Protein AF-V5H993-F1 (afdb_monomer_lite)

Organism: Ixodes ricinus (NCBI:txid34613)

pLDDT: mean 85.64, std 21.34, range [30.86, 98.81]

InterPro domains:
  IPR006561 DZF domain [PS51703] (1-283)
  IPR006561 DZF domain [SM00572] (1-249)
  IPR043519 Nucleotidyltransferase superfamily [G3DSA:3.30.460.10] (1-129)
  IPR049401 DZF domain, N-terminal [PF07528] (1-128)
  IPR049402 DZF domain, C-terminal [PF20965] (132-247)

Foldseek 3Di:
DFFDCVLLVQDDPPQQEGEAEDEDADQDFPVNQVVCQVCVQVVCCVVPVPWDWDWDGDLQLQWIWIWTPDPPIHIYTYHYAYPCLPVPDPPDPPDPDPPPPPGGGDSVSNVVSVLRVLLSVCSVVQQNPAALLSVLLNLLVVLLVVPVLSVQQDSSNSSLLLRVQSVVVVDHDHNLVSNLSSLVCLLVQCLAPPHPARFDPSDPDGDHSSVSDDNVSSVSSNVVSVVCNVCSVVVNNCVSSVHDDDDDPPDPPPPVPPPPPPPDDDDDDDDDDDDDDDDDDDDDDDDDDDDD

Secondary structure (DSSP, 8-state):
-EEHHHHTT---TT--EEEEEEEPSS--BHHHHHHHHHHHHHHHHHH-TT--EEEEEEGGGTEEEEEESSSS--EEEEEEE-GGGSTT-TT-TTS---PPPTTB--HHHHHHHHHHHHHHHHHHHHTTTSTTHHHHHHHHHHHHHH-HHHHTS-HHHHHHHHHHHHHTTSS---HHHHHHHHHHHHHTTTTSTTS---B-TT-SS--BTTTT--HHHHHHHHHHHHHHHHHHHTT-HHHHTTSPPPPPPSS---GGG-----------------------------------

Structure (mmCIF, N/CA/C/O backbone):
data_AF-V5H993-F1
#
_entry.id   AF-V5H993-F1
#
loop_
_atom_site.group_PDB
_atom_site.id
_atom_site.type_symbol
_atom_site.label_atom_id
_atom_site.label_alt_id
_atom_site.label_comp_id
_atom_site.label_asym_id
_atom_site.label_entity_id
_atom_site.label_seq_id
_atom_site.pdbx_PDB_ins_code
_atom_site.Cartn_x
_atom_site.Cartn_y
_atom_site.Cartn_z
_atom_site.occupancy
_atom_site.B_iso_or_equiv
_atom_site.auth_seq_id
_atom_site.auth_comp_id
_atom_site.auth_asym_id
_atom_site.auth_atom_id
_atom_site.pdbx_PDB_model_num
ATOM 1 N N . MET A 1 1 ? -10.812 6.867 9.945 1.00 96.00 1 MET A N 1
ATOM 2 C CA . MET A 1 1 ? -10.135 7.337 8.712 1.00 96.00 1 MET A CA 1
ATOM 3 C C . MET A 1 1 ? -9.763 6.134 7.859 1.00 96.00 1 MET A C 1
ATOM 5 O O . MET A 1 1 ? -9.263 5.168 8.418 1.00 96.00 1 MET A O 1
ATOM 9 N N . ARG A 1 2 ? -10.004 6.158 6.542 1.00 97.75 2 ARG A N 1
ATOM 10 C CA . ARG A 1 2 ? -9.529 5.093 5.636 1.00 97.75 2 ARG A CA 1
ATOM 11 C C . ARG A 1 2 ? -8.011 5.211 5.468 1.00 97.75 2 ARG A C 1
ATOM 13 O O . ARG A 1 2 ? -7.515 6.332 5.367 1.00 97.75 2 ARG A O 1
ATOM 20 N N . VAL A 1 3 ? -7.294 4.087 5.403 1.00 97.81 3 VAL A N 1
ATOM 21 C CA . VAL A 1 3 ? -5.852 4.042 5.084 1.00 97.81 3 VAL A CA 1
ATOM 22 C C . VAL A 1 3 ? -5.532 2.923 4.087 1.00 97.81 3 VAL A C 1
ATOM 24 O O . VAL A 1 3 ? -6.422 2.194 3.644 1.00 97.81 3 VAL A O 1
ATOM 27 N N . GLY A 1 4 ? -4.256 2.803 3.711 1.00 96.31 4 GLY A N 1
ATOM 28 C CA . GLY A 1 4 ? -3.772 1.740 2.831 1.00 96.31 4 GLY A CA 1
ATOM 29 C C . GLY A 1 4 ? -4.440 1.755 1.457 1.00 96.31 4 GLY A C 1
ATOM 30 O O . GLY A 1 4 ? -4.832 2.806 0.947 1.00 96.31 4 GLY A O 1
ATOM 31 N N . VAL A 1 5 ? -4.587 0.574 0.862 1.00 96.56 5 VAL A N 1
ATOM 32 C CA . VAL A 1 5 ? -5.107 0.407 -0.504 1.00 96.56 5 VAL A CA 1
ATOM 33 C C . VAL A 1 5 ? -6.544 0.907 -0.668 1.00 96.56 5 VAL A C 1
ATOM 35 O O . VAL A 1 5 ? -6.895 1.403 -1.736 1.00 96.56 5 VAL A O 1
ATOM 38 N N . LEU A 1 6 ? -7.356 0.859 0.397 1.00 96.81 6 LEU A N 1
ATOM 39 C CA . LEU A 1 6 ? -8.730 1.364 0.389 1.00 96.81 6 LEU A CA 1
ATOM 40 C C . LEU A 1 6 ? -8.769 2.890 0.238 1.00 96.81 6 LEU A C 1
ATOM 42 O O . LEU A 1 6 ? -9.531 3.410 -0.571 1.00 96.81 6 LEU A O 1
ATOM 46 N N . ALA A 1 7 ? -7.954 3.618 1.005 1.00 97.44 7 ALA A N 1
ATOM 47 C CA . ALA A 1 7 ? -7.920 5.081 0.938 1.00 97.44 7 ALA A CA 1
ATOM 48 C C . ALA A 1 7 ? -7.338 5.603 -0.375 1.00 97.44 7 ALA A C 1
ATOM 50 O O . ALA A 1 7 ? -7.758 6.644 -0.866 1.00 97.44 7 ALA A O 1
ATOM 51 N N . LYS A 1 8 ? -6.371 4.868 -0.923 1.00 98.06 8 LYS A N 1
ATOM 52 C CA . LYS A 1 8 ? -5.608 5.245 -2.116 1.00 98.06 8 LYS A CA 1
ATOM 53 C C . LYS A 1 8 ? -6.285 4.808 -3.419 1.00 98.06 8 LYS A C 1
ATOM 55 O O . LYS A 1 8 ? -5.753 5.038 -4.498 1.00 98.06 8 LYS A O 1
ATOM 60 N N . GLY A 1 9 ? -7.436 4.131 -3.331 1.00 96.88 9 GLY A N 1
ATOM 61 C CA . GLY A 1 9 ? -8.117 3.568 -4.494 1.00 96.88 9 GLY A CA 1
ATOM 62 C C . GLY A 1 9 ? -7.251 2.546 -5.231 1.00 96.88 9 GLY A C 1
ATOM 63 O O . GLY A 1 9 ? -7.257 2.507 -6.455 1.00 96.88 9 GLY A O 1
ATOM 64 N N . LEU A 1 10 ? -6.472 1.739 -4.514 1.00 98.12 10 LEU A N 1
ATOM 65 C CA . LEU A 1 10 ? -5.540 0.780 -5.109 1.00 98.12 10 LEU A CA 1
ATOM 66 C C . LEU A 1 10 ? -6.058 -0.657 -5.116 1.00 98.12 10 LEU A C 1
ATOM 68 O O . LEU A 1 10 ? -5.358 -1.492 -5.672 1.00 98.12 10 LEU A O 1
ATOM 72 N N . LEU A 1 11 ? -7.232 -0.940 -4.540 1.00 97.06 11 LEU A N 1
ATOM 73 C CA . LEU A 1 11 ? -7.816 -2.287 -4.459 1.00 97.06 11 LEU A CA 1
ATOM 74 C C . LEU A 1 11 ? -7.763 -3.042 -5.797 1.00 97.06 11 LEU A C 1
ATOM 76 O O . LEU A 1 11 ? -8.153 -2.505 -6.837 1.00 97.06 11 LEU A O 1
ATOM 80 N N . LEU A 1 12 ? -7.296 -4.287 -5.735 1.00 97.19 12 LEU A N 1
ATOM 81 C CA . LEU A 1 12 ? -7.314 -5.251 -6.831 1.00 97.19 12 LEU A CA 1
ATOM 82 C C . LEU A 1 12 ? -8.393 -6.313 -6.593 1.00 97.19 12 LEU A C 1
ATOM 84 O O . LEU A 1 12 ? -8.893 -6.475 -5.479 1.00 97.19 12 LEU A O 1
ATOM 88 N N . ALA A 1 13 ? -8.765 -7.042 -7.646 1.00 95.12 13 ALA A N 1
ATOM 89 C CA . ALA A 1 13 ? -9.654 -8.189 -7.499 1.00 95.12 13 ALA A CA 1
ATOM 90 C C . ALA A 1 13 ? -9.021 -9.216 -6.543 1.00 95.12 13 ALA A C 1
ATOM 92 O O . ALA A 1 13 ? -7.846 -9.544 -6.677 1.00 95.12 13 ALA A O 1
ATOM 93 N N . GLY A 1 14 ? -9.795 -9.691 -5.566 1.00 93.38 14 GLY A N 1
ATOM 94 C CA . GLY A 1 14 ? -9.302 -10.582 -4.511 1.00 93.38 14 GLY A CA 1
ATOM 95 C C . GLY A 1 14 ? -8.732 -9.875 -3.274 1.00 93.38 14 GLY A C 1
ATOM 96 O O . GLY A 1 14 ? -8.504 -10.544 -2.268 1.00 93.38 14 GLY A O 1
ATOM 97 N N . ASP A 1 15 ? -8.563 -8.544 -3.279 1.00 95.81 15 ASP A N 1
ATOM 98 C CA . ASP A 1 15 ? -8.225 -7.799 -2.059 1.00 95.81 15 ASP A CA 1
ATOM 99 C C . ASP A 1 15 ? -9.430 -7.836 -1.093 1.00 95.81 15 ASP A C 1
ATOM 101 O O . ASP A 1 15 ? -10.387 -7.072 -1.222 1.00 95.81 15 ASP A O 1
ATOM 105 N N . LEU A 1 16 ? -9.378 -8.731 -0.104 1.00 96.44 16 LEU A N 1
ATOM 106 C CA . LEU A 1 16 ? -10.429 -8.910 0.910 1.00 96.44 16 LEU A CA 1
ATOM 107 C C . LEU A 1 16 ? -10.097 -8.255 2.253 1.00 96.44 16 LEU A C 1
ATOM 109 O O . LEU A 1 16 ? -10.881 -8.343 3.191 1.00 96.44 16 LEU A O 1
ATOM 113 N N . THR A 1 17 ? -8.935 -7.613 2.374 1.00 96.62 17 THR A N 1
ATOM 114 C CA . THR A 1 17 ? -8.490 -6.986 3.623 1.00 96.62 17 THR A CA 1
ATOM 115 C C . THR A 1 17 ? -8.279 -5.492 3.434 1.00 96.62 17 THR A C 1
ATOM 117 O O . THR A 1 17 ? -7.559 -5.064 2.533 1.00 96.62 17 THR A O 1
ATOM 120 N N . VAL A 1 18 ? -8.871 -4.685 4.314 1.00 97.25 18 VAL A N 1
ATOM 121 C CA . VAL A 1 18 ? -8.740 -3.223 4.295 1.00 97.25 18 VAL A CA 1
ATOM 122 C C . VAL A 1 18 ? -8.426 -2.660 5.677 1.00 97.25 18 VAL A C 1
ATOM 124 O O . VAL A 1 18 ? -8.689 -3.288 6.699 1.00 97.25 18 VAL A O 1
ATOM 127 N N . GLY A 1 19 ? -7.846 -1.458 5.704 1.00 96.81 19 GLY A N 1
ATOM 128 C CA . GLY A 1 19 ? -7.417 -0.791 6.930 1.00 96.81 19 GLY A CA 1
ATOM 129 C C . GLY A 1 19 ? -8.165 0.512 7.195 1.00 96.81 19 GLY A C 1
ATOM 130 O O . GLY A 1 19 ? -8.330 1.358 6.308 1.00 96.81 19 GLY A O 1
ATOM 131 N N . LEU A 1 20 ? -8.556 0.700 8.449 1.00 98.38 20 LEU A N 1
ATOM 132 C CA . LEU A 1 20 ? -9.056 1.934 9.030 1.00 98.38 20 LEU A CA 1
ATOM 133 C C . LEU A 1 20 ? -8.181 2.313 10.227 1.00 98.38 20 LEU A C 1
ATOM 135 O O . LEU A 1 20 ? -7.728 1.459 10.982 1.00 98.38 20 LEU A O 1
ATOM 139 N N . VAL A 1 21 ? -8.001 3.613 10.432 1.00 98.25 21 VAL A N 1
ATOM 140 C CA . VAL A 1 21 ? -7.358 4.156 11.632 1.00 98.25 21 VAL A CA 1
ATOM 141 C C . VAL A 1 21 ? -8.344 5.028 12.397 1.00 98.25 21 VAL A C 1
ATOM 143 O O . VAL A 1 21 ? -9.001 5.904 11.814 1.00 98.25 21 VAL A O 1
ATOM 146 N N . VAL A 1 22 ? -8.444 4.786 13.701 1.00 97.69 22 VAL A N 1
ATOM 147 C CA . VAL A 1 22 ? -9.200 5.584 14.669 1.00 97.69 22 VAL A CA 1
ATOM 148 C C . VAL A 1 22 ? -8.215 6.433 15.462 1.00 97.69 22 VAL A C 1
ATOM 150 O O . VAL A 1 22 ? -7.266 5.918 16.048 1.00 97.69 22 VAL A O 1
ATOM 153 N N . MET A 1 23 ? -8.446 7.744 15.447 1.00 96.69 23 MET A N 1
ATOM 154 C CA . MET A 1 23 ? -7.630 8.722 16.159 1.00 96.69 23 MET A CA 1
ATOM 155 C C . MET A 1 23 ? -8.227 8.970 17.542 1.00 96.69 23 MET A C 1
ATOM 157 O O . MET A 1 23 ? -9.351 9.456 17.648 1.00 96.69 23 MET A O 1
ATOM 161 N N . CYS A 1 24 ? -7.468 8.652 18.581 1.00 96.12 24 CYS A N 1
ATOM 162 C CA . CYS A 1 24 ? -7.793 8.907 19.977 1.00 96.12 24 CYS A CA 1
ATOM 163 C C . CYS A 1 24 ? -7.161 10.230 20.435 1.00 96.12 24 CYS A C 1
ATOM 165 O O . CYS A 1 24 ? -6.069 10.592 19.986 1.00 96.12 24 CYS A O 1
ATOM 167 N N . SER A 1 25 ? -7.828 10.942 21.345 1.00 93.81 25 SER A N 1
ATOM 168 C CA . SER A 1 25 ? -7.283 12.152 21.979 1.00 93.81 25 SER A CA 1
ATOM 169 C C . SER A 1 25 ? -6.054 11.845 22.838 1.00 93.81 25 SER A C 1
ATOM 171 O O . SER A 1 25 ? -5.085 12.593 22.812 1.00 93.81 25 SER A O 1
ATOM 173 N N . GLU A 1 26 ? -6.077 10.708 23.534 1.00 92.75 26 GLU A N 1
ATOM 174 C CA . GLU A 1 26 ? -5.003 10.214 24.398 1.00 92.75 26 GLU A CA 1
ATOM 175 C C . GLU A 1 26 ? -4.408 8.906 23.863 1.00 92.75 26 GLU A C 1
ATOM 177 O O . GLU A 1 26 ? -4.961 8.281 22.950 1.00 92.75 26 GLU A O 1
ATOM 182 N N . LYS A 1 27 ? -3.285 8.466 24.449 1.00 94.38 27 LYS A N 1
ATOM 183 C CA . LYS A 1 27 ? -2.655 7.183 24.112 1.00 94.38 27 LYS A CA 1
ATOM 184 C C . LYS A 1 27 ? -3.662 6.046 24.316 1.00 94.38 27 LYS A C 1
ATOM 186 O O . LYS A 1 27 ? -4.138 5.857 25.435 1.00 94.38 27 LYS A O 1
ATOM 191 N N . PRO A 1 28 ? -4.013 5.286 23.264 1.00 95.69 28 PRO A N 1
ATOM 192 C CA . PRO A 1 28 ? -5.020 4.247 23.397 1.00 95.69 28 PRO A CA 1
ATOM 193 C C . PRO A 1 28 ? -4.502 3.115 24.287 1.00 95.69 28 PRO A C 1
ATOM 195 O O . PRO A 1 28 ? -3.357 2.681 24.141 1.00 95.69 28 PRO A O 1
ATOM 198 N N . GLY A 1 29 ? -5.360 2.635 25.189 1.00 96.00 29 GLY A N 1
ATOM 199 C CA . GLY A 1 29 ? -5.078 1.502 26.069 1.00 96.00 29 GLY A CA 1
ATOM 200 C C . GLY A 1 29 ? -5.824 0.218 25.690 1.00 96.00 29 GLY A C 1
ATOM 201 O O . GLY A 1 29 ? -6.757 0.245 24.877 1.00 96.00 29 GLY A O 1
ATOM 202 N N . ARG A 1 30 ? -5.455 -0.920 26.290 1.00 95.69 30 ARG A N 1
ATOM 203 C CA . ARG A 1 30 ? -6.150 -2.208 26.102 1.00 95.69 30 ARG A CA 1
ATOM 204 C C . ARG A 1 30 ? -7.576 -2.138 26.637 1.00 95.69 30 ARG A C 1
ATOM 206 O O . ARG A 1 30 ? -8.464 -2.732 26.029 1.00 95.69 30 ARG A O 1
ATOM 213 N N . THR A 1 31 ? -7.824 -1.359 27.691 1.00 95.62 31 THR A N 1
ATOM 214 C CA . THR A 1 31 ? -9.179 -1.116 28.218 1.00 95.62 31 THR A CA 1
ATOM 215 C C . THR A 1 31 ? -10.071 -0.450 27.172 1.00 95.62 31 THR A C 1
ATOM 217 O O . THR A 1 31 ? -11.196 -0.893 26.932 1.00 95.62 31 THR A O 1
ATOM 220 N N . LEU A 1 32 ? -9.558 0.583 26.492 1.00 96.38 32 LEU A N 1
ATOM 221 C CA . LEU A 1 32 ? -10.277 1.251 25.406 1.00 96.38 32 LEU A CA 1
ATOM 222 C C . LEU A 1 32 ? -10.532 0.283 24.247 1.00 96.38 32 LEU A C 1
ATOM 224 O O . LEU A 1 32 ? -11.650 0.223 23.739 1.00 96.38 32 LEU A O 1
ATOM 228 N N . LEU A 1 33 ? -9.524 -0.503 23.862 1.00 96.88 33 LEU A N 1
ATOM 229 C CA . LEU A 1 33 ? -9.643 -1.485 22.787 1.00 96.88 33 LEU A CA 1
ATOM 230 C C . LEU A 1 33 ? -10.726 -2.535 23.083 1.00 96.88 33 LEU A C 1
ATOM 232 O O . LEU A 1 33 ? -11.569 -2.809 22.229 1.00 96.88 33 LEU A O 1
ATOM 236 N N . ALA A 1 34 ? -10.739 -3.082 24.302 1.00 96.38 34 ALA A N 1
ATOM 237 C CA . ALA A 1 34 ? -11.742 -4.044 24.748 1.00 96.38 34 ALA A CA 1
ATOM 238 C C . ALA A 1 34 ? -13.148 -3.427 24.765 1.00 96.38 34 ALA A C 1
ATOM 240 O O . ALA A 1 34 ? -14.103 -4.042 24.290 1.00 96.38 34 ALA A O 1
ATOM 241 N N . ARG A 1 35 ? -13.274 -2.179 25.237 1.00 96.56 35 ARG A N 1
ATOM 242 C CA . ARG A 1 35 ? -14.545 -1.445 25.227 1.00 96.56 35 ARG A CA 1
ATOM 243 C C . ARG A 1 35 ? -15.062 -1.219 23.806 1.00 96.56 35 ARG A C 1
ATOM 245 O O . ARG A 1 35 ? -16.246 -1.431 23.560 1.00 96.56 35 ARG A O 1
ATOM 252 N N . VAL A 1 36 ? -14.196 -0.824 22.871 1.00 96.50 36 VAL A N 1
ATOM 253 C CA . VAL A 1 36 ? -14.566 -0.670 21.455 1.00 96.50 36 VAL A CA 1
ATOM 254 C C . VAL A 1 36 ? -15.028 -2.009 20.884 1.00 96.50 36 VAL A C 1
ATOM 256 O O . VAL A 1 36 ? -16.110 -2.067 20.311 1.00 96.50 36 VAL A O 1
ATOM 259 N N . ALA A 1 37 ? -14.280 -3.093 21.099 1.00 96.31 37 ALA A N 1
ATOM 260 C CA . ALA A 1 37 ? -14.654 -4.418 20.605 1.00 96.31 37 ALA A CA 1
ATOM 261 C C . ALA A 1 37 ? -15.987 -4.932 21.184 1.00 96.31 37 ALA A C 1
ATOM 263 O O . ALA A 1 37 ? -16.731 -5.606 20.480 1.00 96.31 37 ALA A O 1
ATOM 264 N N . ALA A 1 38 ? -16.323 -4.580 22.430 1.00 96.12 38 ALA A N 1
ATOM 265 C CA . ALA A 1 38 ? -17.590 -4.954 23.060 1.00 96.12 38 ALA A CA 1
ATOM 266 C C . ALA A 1 38 ? -18.796 -4.126 22.572 1.00 96.12 38 ALA A C 1
ATOM 268 O O . ALA A 1 38 ? -19.920 -4.630 22.523 1.00 96.12 38 ALA A O 1
ATOM 269 N N . LEU A 1 39 ? -18.592 -2.847 22.239 1.00 96.19 39 LEU A N 1
ATOM 270 C CA . LEU A 1 39 ? -19.667 -1.941 21.812 1.00 96.19 39 LEU A CA 1
ATOM 271 C C . LEU A 1 39 ? -19.913 -1.970 20.302 1.00 96.19 39 LEU A C 1
ATOM 273 O O . LEU A 1 39 ? -21.048 -1.794 19.862 1.00 96.19 39 LEU A O 1
ATOM 277 N N . LEU A 1 40 ? -18.873 -2.204 19.506 1.00 95.62 40 LEU A N 1
ATOM 278 C CA . LEU A 1 40 ? -18.936 -2.142 18.050 1.00 95.62 40 LEU A CA 1
ATOM 279 C C . LEU A 1 40 ? -19.979 -3.092 17.427 1.00 95.62 40 LEU A C 1
ATOM 281 O O . LEU A 1 40 ? -20.735 -2.611 16.587 1.00 95.62 40 LEU A O 1
ATOM 285 N N . PRO A 1 41 ? -20.139 -4.362 17.862 1.00 94.75 41 PRO A N 1
ATOM 286 C CA . PRO A 1 41 ? -21.204 -5.232 17.352 1.00 94.75 41 PRO A CA 1
ATOM 287 C C . PRO A 1 41 ? -22.609 -4.648 17.545 1.00 94.75 41 PRO A C 1
ATOM 289 O O . PRO A 1 41 ? -23.446 -4.741 16.652 1.00 94.75 41 PRO A O 1
ATOM 292 N N . LYS A 1 42 ? -22.863 -3.997 18.692 1.00 94.62 42 LYS A N 1
ATOM 293 C CA . LYS A 1 42 ? -24.166 -3.384 19.002 1.00 94.62 42 LYS A CA 1
ATOM 294 C C . LYS A 1 42 ? -24.470 -2.225 18.056 1.00 94.62 42 LYS A C 1
ATOM 296 O O . LYS A 1 42 ? -25.593 -2.093 17.584 1.00 94.62 42 LYS A O 1
ATOM 301 N N . HIS A 1 43 ? -23.464 -1.401 17.768 1.00 94.88 43 HIS A N 1
ATOM 302 C CA . HIS A 1 43 ? -23.603 -0.301 16.818 1.00 94.88 43 HIS A CA 1
ATOM 303 C C . HIS A 1 43 ? -23.735 -0.792 15.374 1.00 94.88 43 HIS A C 1
ATOM 305 O O . HIS A 1 43 ? -24.508 -0.208 14.622 1.00 94.88 43 HIS A O 1
ATOM 311 N N . LEU A 1 44 ? -23.038 -1.871 14.997 1.00 94.62 44 LEU A N 1
ATOM 312 C CA . LEU A 1 44 ? -23.163 -2.482 13.671 1.00 94.62 44 LEU A CA 1
ATOM 313 C C . LEU A 1 44 ? -24.573 -3.035 13.432 1.00 94.62 44 LEU A C 1
ATOM 315 O O . LEU A 1 44 ? -25.167 -2.720 12.408 1.00 94.62 44 LEU A O 1
ATOM 319 N N . ALA A 1 45 ? -25.150 -3.746 14.405 1.00 93.38 45 ALA A N 1
ATOM 320 C CA . ALA A 1 45 ? -26.518 -4.264 14.305 1.00 93.38 45 ALA A CA 1
ATOM 321 C C . ALA A 1 45 ? -27.581 -3.158 14.146 1.00 93.38 45 ALA A C 1
ATOM 323 O O . ALA A 1 45 ? -28.636 -3.396 13.568 1.00 93.38 45 ALA A O 1
ATOM 324 N N . ALA A 1 46 ? -27.310 -1.944 14.638 1.00 95.00 46 ALA A N 1
ATOM 325 C CA . ALA A 1 46 ? -28.218 -0.809 14.485 1.00 95.00 46 ALA A CA 1
ATOM 326 C C . ALA A 1 46 ? -28.180 -0.182 13.079 1.00 95.00 46 ALA A C 1
ATOM 328 O O . ALA A 1 46 ? -29.182 0.373 12.638 1.00 95.00 46 ALA A O 1
ATOM 329 N N . VAL A 1 47 ? -27.036 -0.238 12.387 1.00 94.62 47 VAL A N 1
ATOM 330 C CA . VAL A 1 47 ? -26.857 0.380 11.056 1.00 94.62 47 VAL A CA 1
ATOM 331 C C . VAL A 1 47 ? -26.992 -0.614 9.905 1.00 94.62 47 VAL A C 1
ATOM 333 O O . VAL A 1 47 ? -27.309 -0.209 8.791 1.00 94.62 47 VAL A O 1
ATOM 336 N N . ALA A 1 48 ? -26.746 -1.895 10.170 1.00 92.00 48 ALA A N 1
ATOM 337 C CA . ALA A 1 48 ? -26.814 -2.986 9.209 1.00 92.00 48 ALA A CA 1
ATOM 338 C C . ALA A 1 48 ? -27.400 -4.229 9.908 1.00 92.00 48 ALA A C 1
ATOM 340 O O . ALA A 1 48 ? -26.651 -5.128 10.292 1.00 92.00 48 ALA A O 1
ATOM 341 N N . PRO A 1 49 ? -28.727 -4.264 10.141 1.00 89.94 49 PRO A N 1
ATOM 342 C CA . PRO A 1 49 ? -29.373 -5.328 10.916 1.00 89.94 49 PRO A CA 1
ATOM 343 C C . PRO A 1 49 ? -29.321 -6.700 10.229 1.00 89.94 49 PRO A C 1
ATOM 345 O O . PRO A 1 49 ? -29.314 -7.724 10.912 1.00 89.94 49 PRO A O 1
ATOM 348 N N . ASP A 1 50 ? -29.254 -6.717 8.896 1.00 91.50 50 ASP A N 1
ATOM 349 C CA . ASP A 1 50 ? -29.227 -7.943 8.092 1.00 91.50 50 ASP A CA 1
ATOM 350 C C . ASP A 1 50 ? -27.811 -8.525 7.932 1.00 91.50 50 ASP A C 1
ATOM 352 O O . ASP A 1 50 ? -27.650 -9.695 7.576 1.00 91.50 50 ASP A O 1
ATOM 356 N N . ASP A 1 51 ? -26.776 -7.741 8.250 1.00 90.69 51 ASP A N 1
ATOM 357 C CA . ASP A 1 51 ? -25.383 -8.152 8.124 1.00 90.69 51 ASP A CA 1
ATOM 358 C C . ASP A 1 51 ? -24.821 -8.653 9.457 1.00 90.69 51 ASP A C 1
ATOM 360 O O . ASP A 1 51 ? -24.956 -8.029 10.512 1.00 90.69 51 ASP A O 1
ATOM 364 N N . LYS A 1 52 ? -24.088 -9.768 9.406 1.00 90.88 52 LYS A N 1
ATOM 365 C CA . LYS A 1 52 ? -23.405 -10.328 10.576 1.00 90.88 52 LYS A CA 1
ATOM 366 C C . LYS A 1 52 ? -21.897 -10.158 10.457 1.00 90.88 52 LYS A C 1
ATOM 368 O O . LYS A 1 52 ? -21.288 -10.577 9.466 1.00 90.88 52 LYS A O 1
ATOM 373 N N . TYR A 1 53 ? -21.305 -9.615 11.517 1.00 94.00 53 TYR A N 1
ATOM 374 C CA . TYR A 1 53 ? -19.874 -9.354 11.627 1.00 94.00 53 TYR A CA 1
ATOM 375 C C . TYR A 1 53 ? -19.291 -10.037 12.863 1.00 94.00 53 TYR A C 1
ATOM 377 O O . TYR A 1 53 ? -19.831 -9.926 13.964 1.00 94.00 53 TYR A O 1
ATOM 385 N N . GLU A 1 54 ? -18.151 -10.694 12.689 1.00 95.25 54 GLU A N 1
ATOM 386 C CA . GLU A 1 54 ? -17.318 -11.176 13.785 1.00 95.25 54 GLU A CA 1
ATOM 387 C C . GLU A 1 54 ? -16.341 -10.073 14.195 1.00 95.25 54 GLU A C 1
ATOM 389 O O . GLU A 1 54 ? -15.636 -9.511 13.354 1.00 95.25 54 GLU A O 1
ATOM 394 N N . VAL A 1 55 ? -16.296 -9.756 15.491 1.00 96.81 55 VAL A N 1
ATOM 395 C CA . VAL A 1 55 ? -15.468 -8.670 16.034 1.00 96.81 55 VAL A CA 1
ATOM 396 C C . VAL A 1 55 ? -14.480 -9.234 17.047 1.00 96.81 55 VAL A C 1
ATOM 398 O O . VAL A 1 55 ? -14.881 -9.838 18.041 1.00 96.81 55 VAL A O 1
ATOM 401 N N . ARG A 1 56 ? -13.181 -9.014 16.824 1.00 96.62 56 ARG A N 1
ATOM 402 C CA . ARG A 1 56 ? -12.103 -9.500 17.697 1.00 96.62 56 ARG A CA 1
ATOM 403 C C . ARG A 1 56 ? -11.111 -8.390 18.028 1.00 96.62 56 ARG A C 1
ATOM 405 O O . ARG A 1 56 ? -10.541 -7.773 17.137 1.00 96.62 56 ARG A O 1
ATOM 412 N N . ALA A 1 57 ? -10.845 -8.168 19.313 1.00 96.69 57 ALA A N 1
ATOM 413 C CA . ALA A 1 57 ? -9.758 -7.288 19.739 1.00 96.69 57 ALA A CA 1
ATOM 414 C C . ALA A 1 57 ? -8.388 -7.972 19.560 1.00 96.69 57 ALA A C 1
ATOM 416 O O . ALA A 1 57 ? -8.220 -9.133 19.938 1.00 96.69 57 ALA A O 1
ATOM 417 N N . SER A 1 58 ? -7.404 -7.235 19.044 1.00 96.44 58 SER A N 1
ATOM 418 C CA . SER A 1 58 ? -5.996 -7.636 18.943 1.00 96.44 58 SER A CA 1
ATOM 419 C C . SER A 1 58 ? -5.099 -6.586 19.619 1.00 96.44 58 SER A C 1
ATOM 421 O O . SER A 1 58 ? -4.667 -5.624 18.975 1.00 96.44 58 SER A O 1
ATOM 423 N N . PRO A 1 59 ? -4.803 -6.729 20.927 1.00 94.81 59 PRO A N 1
ATOM 424 C CA . PRO A 1 59 ? -3.934 -5.793 21.647 1.00 94.81 59 PRO A CA 1
ATOM 425 C C . PRO A 1 59 ? -2.520 -5.690 21.059 1.00 94.81 59 PRO A C 1
ATOM 427 O O . PRO A 1 59 ? -1.938 -4.609 21.048 1.00 94.81 59 PRO A O 1
ATOM 430 N N . GLN A 1 60 ? -1.990 -6.799 20.536 1.00 94.25 60 GLN A N 1
ATOM 431 C CA . GLN A 1 60 ? -0.660 -6.881 19.915 1.00 94.25 60 GLN A CA 1
ATOM 432 C C . GLN A 1 60 ? -0.543 -6.079 18.607 1.00 94.25 60 GLN A C 1
ATOM 434 O O . GLN A 1 60 ? 0.547 -5.631 18.262 1.00 94.25 60 GLN A O 1
ATOM 439 N N . ASP A 1 61 ? -1.661 -5.853 17.913 1.00 95.25 61 ASP A N 1
ATOM 440 C CA . ASP A 1 61 ? -1.728 -5.052 16.684 1.00 95.25 61 ASP A CA 1
ATOM 441 C C . ASP A 1 61 ? -2.332 -3.663 16.911 1.00 95.25 61 ASP A C 1
ATOM 443 O O . ASP A 1 61 ? -2.546 -2.919 15.955 1.00 95.25 61 ASP A O 1
ATOM 447 N N . ALA A 1 62 ? -2.628 -3.317 18.169 1.00 96.94 62 ALA A N 1
ATOM 448 C CA . ALA A 1 62 ? -3.361 -2.112 18.545 1.00 96.94 62 ALA A CA 1
ATOM 449 C C . ALA A 1 62 ? -4.688 -1.941 17.772 1.00 96.94 62 ALA A C 1
ATOM 451 O O . ALA A 1 62 ? -5.088 -0.822 17.451 1.00 96.94 62 ALA A O 1
ATOM 452 N N . ALA A 1 63 ? -5.367 -3.044 17.437 1.00 97.50 63 ALA A N 1
ATOM 453 C CA . ALA A 1 63 ? -6.462 -3.031 16.471 1.00 97.50 63 ALA A CA 1
ATOM 454 C C . ALA A 1 63 ? -7.664 -3.887 16.875 1.00 97.50 63 ALA A C 1
ATOM 456 O O . ALA A 1 63 ? -7.552 -4.842 17.643 1.00 97.50 63 ALA A O 1
ATOM 457 N N . VAL A 1 64 ? -8.828 -3.542 16.328 1.00 97.81 64 VAL A N 1
ATOM 458 C CA . VAL A 1 64 ? -10.027 -4.384 16.317 1.00 97.81 64 VAL A CA 1
ATOM 459 C C . VAL A 1 64 ? -10.194 -4.947 14.912 1.00 97.81 64 VAL A C 1
ATOM 461 O O . VAL A 1 64 ? -10.204 -4.201 13.935 1.00 97.81 64 VAL A O 1
ATOM 464 N N . LEU A 1 65 ? -10.309 -6.265 14.819 1.00 97.25 65 LEU A N 1
ATOM 465 C CA . LEU A 1 65 ? -10.557 -6.989 13.586 1.00 97.25 65 LEU A CA 1
ATOM 466 C C . LEU A 1 65 ? -12.059 -7.192 13.409 1.00 97.25 65 LEU A C 1
ATOM 468 O O . LEU A 1 65 ? -12.713 -7.754 14.288 1.00 97.25 65 LEU A O 1
ATOM 472 N N . LEU A 1 66 ? -12.585 -6.750 12.275 1.00 96.56 66 LEU A N 1
ATOM 473 C CA . LEU A 1 66 ? -13.955 -7.002 11.843 1.00 96.56 66 LEU A CA 1
ATOM 474 C C . LEU A 1 66 ? -13.920 -7.953 10.654 1.00 96.56 66 LEU A C 1
ATOM 476 O O . LEU A 1 66 ? -13.239 -7.655 9.678 1.00 96.56 66 LEU A O 1
ATOM 480 N N . THR A 1 67 ? -14.663 -9.052 10.704 1.00 96.69 67 THR A N 1
ATOM 481 C CA . THR A 1 67 ? -14.763 -9.998 9.584 1.00 96.69 67 THR A CA 1
ATOM 482 C C . THR A 1 67 ? -16.225 -10.184 9.207 1.00 96.69 67 THR A C 1
ATOM 484 O O . THR A 1 67 ? -17.055 -10.447 10.077 1.00 96.69 67 THR A O 1
ATOM 487 N N . SER A 1 68 ? -16.561 -10.032 7.926 1.00 94.38 68 SER A N 1
ATOM 488 C CA . SER A 1 68 ? -17.897 -10.373 7.438 1.00 94.38 68 SER A CA 1
ATOM 489 C C . SER A 1 68 ? -18.105 -11.884 7.485 1.00 94.38 68 SER A C 1
ATOM 491 O O . SER A 1 68 ? -17.182 -12.670 7.270 1.00 94.38 68 SER A O 1
ATOM 493 N N . THR A 1 69 ? -19.336 -12.298 7.754 1.00 91.81 69 THR A N 1
ATOM 494 C CA . THR A 1 69 ? -19.703 -13.723 7.770 1.00 91.81 69 THR A CA 1
ATOM 495 C C . THR A 1 69 ? -20.076 -14.259 6.387 1.00 91.81 69 THR A C 1
ATOM 497 O O . THR A 1 69 ? -19.923 -15.454 6.149 1.00 91.81 69 THR A O 1
ATOM 500 N N . GLY A 1 70 ? -20.527 -13.387 5.477 1.00 87.50 70 GLY A N 1
ATOM 501 C CA . GLY A 1 70 ? -20.833 -13.737 4.088 1.00 87.50 70 GLY A CA 1
ATOM 502 C C . GLY A 1 70 ? -19.586 -14.027 3.252 1.00 87.50 70 GLY A C 1
ATOM 503 O O . GLY A 1 70 ? -18.501 -13.522 3.551 1.00 87.50 70 GLY A O 1
ATOM 504 N N . GLU A 1 71 ? -19.753 -14.830 2.199 1.00 89.38 71 GLU A N 1
ATOM 505 C CA . GLU A 1 71 ? -18.690 -15.141 1.243 1.00 89.38 71 GLU A CA 1
ATOM 506 C C . GLU A 1 71 ? -18.711 -14.179 0.038 1.00 89.38 71 GLU A C 1
ATOM 508 O O . GLU A 1 71 ? -19.779 -13.939 -0.528 1.00 89.38 71 GLU A O 1
ATOM 513 N N . PRO A 1 72 ? -17.549 -13.642 -0.386 1.00 91.94 72 PRO A N 1
ATOM 514 C CA . PRO A 1 72 ? -16.228 -13.810 0.223 1.00 91.94 72 PRO A CA 1
ATOM 515 C C . PRO A 1 72 ? -16.081 -13.023 1.539 1.00 91.94 72 PRO A C 1
ATOM 517 O O . PRO A 1 72 ? -16.590 -11.910 1.671 1.00 91.94 72 PRO A O 1
ATOM 520 N N . LYS A 1 73 ? -15.337 -13.583 2.503 1.00 94.19 73 LYS A N 1
ATOM 521 C CA . LYS A 1 73 ? -15.110 -12.942 3.807 1.00 94.19 73 LYS A CA 1
ATOM 522 C C . LYS A 1 73 ? -14.217 -11.713 3.666 1.00 94.19 73 LYS A C 1
ATOM 524 O O . LYS A 1 73 ? -13.032 -11.832 3.361 1.00 94.19 73 LYS A O 1
ATOM 529 N N . VAL A 1 74 ? -14.770 -10.539 3.941 1.00 95.38 74 VAL A N 1
ATOM 530 C CA . VAL A 1 74 ? -14.053 -9.264 3.976 1.00 95.38 74 VAL A CA 1
ATOM 531 C C . VAL A 1 74 ? -13.604 -8.976 5.401 1.00 95.38 74 VAL A C 1
ATOM 533 O O . VAL A 1 74 ? -14.372 -9.096 6.352 1.00 95.38 74 VAL A O 1
ATOM 536 N N . THR A 1 75 ? -12.352 -8.562 5.539 1.00 97.25 75 THR A N 1
ATOM 537 C CA . THR A 1 75 ? -11.705 -8.260 6.811 1.00 97.25 75 THR A CA 1
ATOM 538 C C . THR A 1 75 ? -11.339 -6.778 6.880 1.00 97.25 75 THR A C 1
ATOM 540 O O . THR A 1 75 ? -10.664 -6.244 5.999 1.00 97.25 75 THR A O 1
ATOM 543 N N . VAL A 1 76 ? -11.745 -6.094 7.948 1.00 97.75 76 VAL A N 1
ATOM 544 C CA . VAL A 1 76 ? -11.402 -4.694 8.219 1.00 97.75 76 VAL A CA 1
ATOM 545 C C . VAL A 1 76 ? -10.568 -4.619 9.491 1.00 97.75 76 VAL A C 1
ATOM 547 O O . VAL A 1 76 ? -11.037 -4.945 10.581 1.00 97.75 76 VAL A O 1
ATOM 550 N N . TRP A 1 77 ? -9.336 -4.143 9.354 1.00 97.75 77 TRP A N 1
ATOM 551 C CA . TRP A 1 77 ? -8.471 -3.806 10.479 1.00 97.75 77 TRP A CA 1
ATOM 552 C C . TRP A 1 77 ? -8.761 -2.385 10.936 1.00 97.75 77 TRP A C 1
ATOM 554 O O . TRP A 1 77 ? -8.585 -1.442 10.168 1.00 97.75 77 TRP A O 1
ATOM 564 N N . VAL A 1 78 ? -9.192 -2.218 12.182 1.00 98.00 78 VAL A N 1
ATOM 565 C CA . VAL A 1 78 ? -9.444 -0.912 12.794 1.00 98.00 78 VAL A CA 1
ATOM 566 C C . VAL A 1 78 ? -8.369 -0.646 13.840 1.00 98.00 78 VAL A C 1
ATOM 568 O O . VAL A 1 78 ? -8.511 -1.045 14.993 1.00 98.00 78 VAL A O 1
ATOM 571 N N . THR A 1 79 ? -7.279 0.009 13.446 1.00 98.06 79 THR A N 1
ATOM 572 C CA . THR A 1 79 ? -6.155 0.318 14.344 1.00 98.06 79 THR A CA 1
ATOM 573 C C . THR A 1 79 ? -6.418 1.605 15.119 1.00 98.06 79 THR A C 1
ATOM 575 O O . THR A 1 79 ? -6.802 2.624 14.541 1.00 98.06 79 THR A O 1
ATOM 578 N N . LEU A 1 80 ? -6.206 1.576 16.431 1.00 97.88 80 LEU A N 1
ATOM 579 C CA . LEU A 1 80 ? -6.319 2.734 17.309 1.00 97.88 80 LEU A CA 1
ATOM 580 C C . LEU A 1 80 ? -4.939 3.376 17.457 1.00 97.88 80 LEU A C 1
ATOM 582 O O . LEU A 1 80 ? -3.950 2.698 17.718 1.00 97.88 80 LEU A O 1
ATOM 586 N N . THR A 1 81 ? -4.867 4.694 17.318 1.00 97.44 81 THR A N 1
ATOM 587 C CA . THR A 1 81 ? -3.636 5.459 17.548 1.00 97.44 81 THR A CA 1
ATOM 588 C C . THR A 1 81 ? -3.961 6.859 18.060 1.00 97.44 81 THR A C 1
ATOM 590 O O . THR A 1 81 ? -5.124 7.244 18.120 1.00 97.44 81 THR A O 1
ATOM 593 N N . SER A 1 82 ? -2.952 7.639 18.431 1.00 96.12 82 SER A N 1
ATOM 594 C CA . SER A 1 82 ? -3.109 9.027 18.866 1.00 96.12 82 SER A CA 1
ATOM 595 C C . SER A 1 82 ? -1.914 9.873 18.424 1.00 96.12 82 SER A C 1
ATOM 597 O O . SER A 1 82 ? -0.797 9.353 18.427 1.00 96.12 82 SER A O 1
ATOM 599 N N . PRO A 1 83 ? -2.086 11.167 18.075 1.00 93.38 83 PRO A N 1
ATOM 600 C CA . PRO A 1 83 ? -0.967 12.050 17.743 1.00 93.38 83 PRO A CA 1
ATOM 601 C C . PRO A 1 83 ? 0.133 12.068 18.812 1.00 93.38 83 PRO A C 1
ATOM 603 O O . PRO A 1 83 ? 1.309 12.095 18.450 1.00 93.38 83 PRO A O 1
ATOM 606 N N . VAL A 1 84 ? -0.253 11.963 20.091 1.00 92.56 84 VAL A N 1
ATOM 607 C CA . VAL A 1 84 ? 0.651 12.023 21.255 1.00 92.56 84 VAL A CA 1
ATOM 608 C C . VAL A 1 84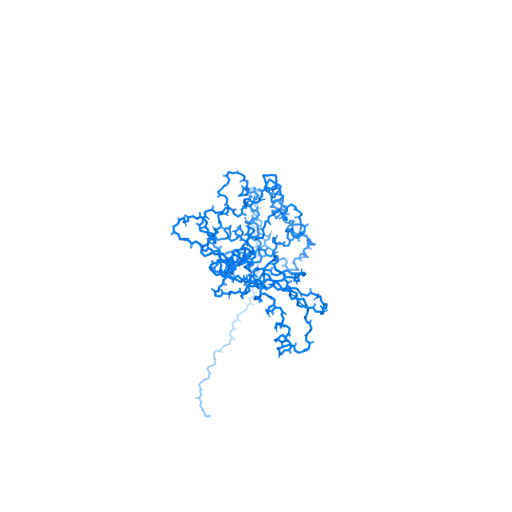 ? 1.558 10.791 21.388 1.00 92.56 84 VAL A C 1
ATOM 610 O O . VAL A 1 84 ? 2.460 10.751 22.221 1.00 92.56 84 VAL A O 1
ATOM 613 N N . MET A 1 85 ? 1.361 9.760 20.555 1.00 90.19 85 MET A N 1
ATOM 614 C CA . MET A 1 85 ? 2.266 8.604 20.480 1.00 90.19 85 MET A CA 1
ATOM 615 C C . MET A 1 85 ? 3.657 8.978 19.935 1.00 90.19 85 MET A C 1
ATOM 617 O O . MET A 1 85 ? 4.614 8.222 20.132 1.00 90.19 85 MET A O 1
ATOM 621 N N . ARG A 1 86 ? 3.780 10.128 19.252 1.00 83.75 86 ARG A N 1
ATOM 622 C CA . ARG A 1 86 ? 5.050 10.639 18.709 1.00 83.75 86 ARG A CA 1
ATOM 623 C C . ARG A 1 86 ? 5.900 11.386 19.734 1.00 83.75 86 ARG A C 1
ATOM 625 O O . ARG A 1 86 ? 7.120 11.350 19.614 1.00 83.75 86 ARG A O 1
ATOM 632 N N . ASP A 1 87 ? 5.285 11.960 20.763 1.00 74.50 87 ASP A N 1
ATOM 633 C CA . ASP A 1 87 ? 5.949 12.879 21.700 1.00 74.50 87 ASP A CA 1
ATOM 634 C C . ASP A 1 87 ? 6.909 12.180 22.685 1.00 74.50 87 ASP A C 1
ATOM 636 O O . ASP A 1 87 ? 7.615 12.835 23.440 1.00 74.50 87 ASP A O 1
ATOM 640 N N . THR A 1 88 ? 6.985 10.844 22.672 1.00 59.12 88 THR A N 1
ATOM 641 C CA . THR A 1 88 ? 7.893 10.047 23.521 1.00 59.12 88 THR A CA 1
ATOM 642 C C . THR A 1 88 ? 9.146 9.540 22.806 1.00 59.12 88 THR A C 1
ATOM 644 O O . THR A 1 88 ? 9.733 8.529 23.201 1.00 59.12 88 THR A O 1
ATOM 647 N N . ALA A 1 89 ? 9.562 10.170 21.703 1.00 49.88 89 ALA A N 1
ATOM 648 C CA . ALA A 1 89 ? 10.902 9.917 21.173 1.00 49.88 89 ALA A CA 1
ATOM 649 C C . ALA A 1 89 ? 11.946 10.338 22.234 1.00 49.88 89 ALA A C 1
ATOM 651 O O . ALA A 1 89 ? 11.800 11.406 22.823 1.00 49.88 89 ALA A O 1
ATOM 652 N N . PRO A 1 90 ? 12.972 9.517 22.522 1.00 45.22 90 PRO A N 1
ATOM 653 C CA . PRO A 1 90 ? 13.921 9.750 23.613 1.00 45.22 90 PRO A CA 1
ATOM 654 C C . PRO A 1 90 ? 14.972 10.821 23.265 1.00 45.22 90 PRO A C 1
ATOM 656 O O . PRO A 1 90 ? 16.145 10.655 23.578 1.00 45.22 90 PRO A O 1
ATOM 659 N N . THR A 1 91 ? 14.588 11.896 22.575 1.00 45.84 91 THR A N 1
ATOM 660 C CA . THR A 1 91 ? 15.514 12.966 22.176 1.00 45.84 91 THR A CA 1
ATOM 661 C C . THR A 1 91 ? 15.520 14.165 23.114 1.00 45.84 91 THR A C 1
ATOM 663 O O . THR A 1 91 ? 16.407 14.991 22.973 1.00 45.84 91 THR A O 1
ATOM 666 N N . ASP A 1 92 ? 14.640 14.233 24.117 1.00 37.78 92 ASP A N 1
ATOM 667 C CA . ASP A 1 92 ? 14.676 15.307 25.114 1.00 37.78 92 ASP A CA 1
ATOM 668 C C . ASP A 1 92 ? 14.588 14.751 26.539 1.00 37.78 92 ASP A C 1
ATOM 670 O O . ASP A 1 92 ? 13.516 14.517 27.097 1.00 37.78 92 ASP A O 1
ATOM 674 N N . ALA A 1 93 ? 15.758 14.577 27.155 1.00 41.53 93 ALA A N 1
ATOM 675 C CA . ALA A 1 93 ? 15.941 14.251 28.569 1.00 41.53 93 ALA A CA 1
ATOM 676 C C . ALA A 1 93 ? 15.593 15.426 29.516 1.00 41.53 93 ALA A C 1
ATOM 678 O O . ALA A 1 93 ? 16.204 15.573 30.573 1.00 41.53 93 ALA A O 1
ATOM 679 N N . SER A 1 94 ? 14.635 16.283 29.148 1.00 38.38 94 SER A N 1
ATOM 680 C CA . SER A 1 94 ? 14.238 17.466 29.927 1.00 38.38 94 SER A CA 1
ATOM 681 C C . SER A 1 94 ? 12.752 17.520 30.289 1.00 38.38 94 SER A C 1
ATOM 683 O O . SER A 1 94 ? 12.380 18.327 31.134 1.00 38.38 94 SER A O 1
ATOM 685 N N . ASN A 1 95 ? 11.915 16.617 29.767 1.00 39.66 95 ASN A N 1
ATOM 686 C CA . ASN A 1 95 ? 10.539 16.462 30.235 1.00 39.66 95 ASN A CA 1
ATOM 687 C C . ASN A 1 95 ? 10.363 15.083 30.861 1.00 39.66 95 ASN A C 1
ATOM 689 O O . ASN A 1 95 ? 10.274 14.070 30.170 1.00 39.66 95 ASN A O 1
ATOM 693 N N . ALA A 1 96 ? 10.336 15.066 32.194 1.00 40.47 96 ALA A N 1
ATOM 694 C CA . ALA A 1 96 ? 10.042 13.897 33.004 1.00 40.47 96 ALA A CA 1
ATOM 695 C C . ALA A 1 96 ? 8.801 13.176 32.458 1.00 40.47 96 ALA A C 1
ATOM 697 O O . ALA A 1 96 ? 7.670 13.646 32.583 1.00 40.47 96 ALA A O 1
ATOM 698 N N . SER A 1 97 ? 9.037 12.025 31.833 1.00 46.88 97 SER A N 1
ATOM 699 C CA . SER A 1 97 ? 8.007 11.111 31.379 1.00 46.88 97 SER A CA 1
ATOM 700 C C . SER A 1 97 ? 7.111 10.757 32.563 1.00 46.88 97 SER A C 1
ATOM 702 O O . SER A 1 97 ? 7.536 10.026 33.465 1.00 46.88 97 SER A O 1
ATOM 704 N N . ALA A 1 98 ? 5.859 11.215 32.549 1.00 55.81 98 ALA A N 1
ATOM 705 C CA . ALA A 1 98 ? 4.808 10.440 33.186 1.00 55.81 98 ALA A CA 1
ATOM 706 C C . ALA A 1 98 ? 4.928 9.037 32.580 1.00 55.81 98 ALA A C 1
ATOM 708 O O . ALA A 1 98 ? 4.792 8.886 31.365 1.00 55.81 98 ALA A O 1
ATOM 709 N N . LYS A 1 99 ? 5.332 8.044 33.385 1.00 67.94 99 LYS A N 1
ATOM 710 C CA . LYS A 1 99 ? 5.437 6.660 32.916 1.00 67.94 99 LYS A CA 1
ATOM 711 C C . LYS A 1 99 ? 4.123 6.326 32.231 1.00 67.94 99 LYS A C 1
ATOM 713 O O . LYS A 1 99 ? 3.067 6.485 32.845 1.00 67.94 99 LYS A O 1
ATOM 718 N N . ASP A 1 100 ? 4.209 5.913 30.969 1.00 73.00 100 ASP A N 1
ATOM 719 C CA . ASP A 1 100 ? 3.023 5.525 30.222 1.00 73.00 100 ASP A CA 1
ATOM 720 C C . ASP A 1 100 ? 2.237 4.505 31.053 1.00 73.00 100 ASP A C 1
ATOM 722 O O . ASP A 1 100 ? 2.851 3.591 31.623 1.00 73.00 100 ASP A O 1
ATOM 726 N N . PRO A 1 101 ? 0.906 4.666 31.179 1.00 79.69 101 PRO A N 1
ATOM 727 C CA . PRO A 1 101 ? 0.095 3.700 31.891 1.00 79.69 101 PRO A CA 1
ATOM 728 C C . PRO A 1 101 ? 0.396 2.282 31.387 1.00 79.69 101 PRO A C 1
ATOM 730 O O . PRO A 1 101 ? 0.576 2.090 30.181 1.00 79.69 101 PRO A O 1
ATOM 733 N N . PRO A 1 102 ? 0.398 1.263 32.265 1.00 84.19 102 PRO A N 1
ATOM 734 C CA . PRO A 1 102 ? 0.687 -0.118 31.862 1.00 84.19 102 PRO A CA 1
ATOM 735 C C . PRO A 1 102 ? -0.310 -0.657 30.821 1.00 84.19 102 PRO A C 1
ATOM 737 O O . PRO A 1 102 ? -0.061 -1.676 30.180 1.00 84.19 102 PRO A O 1
ATOM 740 N N . ASP A 1 103 ? -1.439 0.033 30.652 1.00 91.94 103 ASP A N 1
ATOM 741 C CA . ASP A 1 103 ? -2.491 -0.289 29.699 1.00 91.94 103 ASP A CA 1
ATOM 742 C C . ASP A 1 103 ? -2.214 0.194 28.263 1.00 91.94 103 ASP A C 1
ATOM 744 O O . ASP A 1 103 ? -2.938 -0.203 27.357 1.00 91.94 103 ASP A O 1
ATOM 748 N N . VAL A 1 104 ? -1.205 1.036 28.006 1.00 93.31 104 VAL A N 1
ATOM 749 C CA . VAL A 1 104 ? -0.980 1.614 26.665 1.00 93.31 104 VAL A CA 1
ATOM 750 C C . VAL A 1 104 ? -0.687 0.524 25.620 1.00 93.31 104 VAL A C 1
ATOM 752 O O . VAL A 1 104 ? 0.057 -0.430 25.860 1.00 93.31 104 VAL A O 1
ATOM 755 N N . LEU A 1 105 ? -1.300 0.655 24.438 1.00 94.44 105 LEU A N 1
ATOM 756 C CA . LEU A 1 105 ? -1.097 -0.255 23.307 1.00 94.44 105 LEU A CA 1
ATOM 757 C C . LEU A 1 105 ? 0.329 -0.163 22.742 1.00 94.44 105 LEU A C 1
ATOM 759 O O . LEU A 1 105 ? 1.055 0.807 22.957 1.00 94.44 105 LEU A O 1
ATOM 763 N N . GLY A 1 106 ? 0.729 -1.184 21.978 1.00 92.69 106 GLY A N 1
ATOM 764 C CA . GLY A 1 106 ? 2.072 -1.278 21.407 1.00 92.69 106 GLY A CA 1
ATOM 765 C C . GLY A 1 106 ? 2.462 -0.031 20.608 1.00 92.69 106 GLY A C 1
ATOM 766 O O . GLY A 1 106 ? 1.878 0.255 19.562 1.00 92.69 106 GLY A O 1
ATOM 767 N N . ARG A 1 107 ? 3.485 0.693 21.083 1.00 92.31 107 ARG A N 1
ATOM 768 C CA . ARG A 1 107 ? 3.901 1.983 20.515 1.00 92.31 107 ARG A CA 1
ATOM 769 C C . ARG A 1 107 ? 4.183 1.912 19.017 1.00 92.31 107 ARG A C 1
ATOM 771 O O . ARG A 1 107 ? 3.688 2.762 18.284 1.00 92.31 107 ARG A O 1
ATOM 778 N N . GLN A 1 108 ? 4.924 0.897 18.569 1.00 94.06 108 GLN A N 1
ATOM 779 C CA . GLN A 1 108 ? 5.287 0.754 17.158 1.00 94.06 108 GLN A CA 1
ATOM 780 C C . GLN A 1 108 ? 4.050 0.649 16.258 1.00 94.06 108 GLN A C 1
ATOM 782 O O . GLN A 1 108 ? 3.932 1.406 15.306 1.00 94.06 108 GLN A O 1
ATOM 787 N N . LYS A 1 109 ? 3.064 -0.181 16.620 1.00 95.81 109 LYS A N 1
ATOM 788 C CA . LYS A 1 109 ? 1.821 -0.343 15.844 1.00 95.81 109 LYS A CA 1
ATOM 789 C C . LYS A 1 109 ? 1.027 0.959 15.740 1.00 95.81 109 LYS A C 1
ATOM 791 O O . LYS A 1 109 ? 0.479 1.282 14.688 1.00 95.81 109 LYS A O 1
ATOM 796 N N . CYS A 1 110 ? 0.996 1.739 16.819 1.00 96.44 110 CYS A N 1
ATOM 797 C CA . CYS A 1 110 ? 0.366 3.054 16.811 1.00 96.44 110 CYS A CA 1
ATOM 798 C C . CYS A 1 110 ? 1.120 4.049 15.907 1.00 96.44 110 CYS A C 1
ATOM 800 O O . CYS A 1 110 ? 0.479 4.837 15.205 1.00 96.44 110 CYS A O 1
ATOM 802 N N . LEU A 1 111 ? 2.458 4.018 15.900 1.00 95.56 111 LEU A N 1
ATOM 803 C CA . LEU A 1 111 ? 3.282 4.836 15.002 1.00 95.56 111 LEU A CA 1
ATOM 804 C C . LEU A 1 111 ? 3.098 4.424 13.536 1.00 95.56 111 LEU A C 1
ATOM 806 O O . LEU A 1 111 ? 2.893 5.296 12.694 1.00 95.56 111 LEU A O 1
ATOM 810 N N . ASP A 1 112 ? 3.051 3.124 13.245 1.00 95.75 112 ASP A N 1
ATOM 811 C CA . ASP A 1 112 ? 2.784 2.592 11.904 1.00 95.75 112 ASP A CA 1
ATOM 812 C C . ASP A 1 112 ? 1.407 3.055 11.394 1.00 95.75 112 ASP A C 1
ATOM 814 O O . ASP A 1 112 ? 1.260 3.459 10.240 1.00 95.75 112 ASP A O 1
ATOM 818 N N . ALA A 1 113 ? 0.391 3.093 12.265 1.00 97.44 113 ALA A N 1
ATOM 819 C CA . ALA A 1 113 ? -0.929 3.626 11.927 1.00 97.44 113 ALA A CA 1
ATOM 820 C C . ALA A 1 113 ? -0.905 5.137 11.618 1.00 97.44 113 ALA A C 1
ATOM 822 O O . ALA A 1 113 ? -1.594 5.598 10.702 1.00 97.44 113 ALA A O 1
ATOM 823 N N . LEU A 1 114 ? -0.094 5.921 12.340 1.00 97.06 114 LEU A N 1
ATOM 824 C CA . LEU A 1 114 ? 0.122 7.341 12.035 1.00 97.06 114 LEU A CA 1
ATOM 825 C C . LEU A 1 114 ? 0.893 7.534 10.722 1.00 97.06 114 LEU A C 1
ATOM 827 O O . LEU A 1 114 ? 0.573 8.452 9.963 1.00 97.06 114 LEU A O 1
ATOM 831 N N . ALA A 1 115 ? 1.878 6.683 10.430 1.00 96.50 115 ALA A N 1
ATOM 832 C CA . ALA A 1 115 ? 2.570 6.665 9.144 1.00 96.50 115 ALA A CA 1
ATOM 833 C C . ALA A 1 115 ? 1.585 6.350 8.009 1.00 96.50 115 ALA A C 1
ATOM 835 O O . ALA A 1 115 ? 1.456 7.140 7.079 1.00 96.50 115 ALA A O 1
ATOM 836 N N . ALA A 1 116 ? 0.755 5.311 8.148 1.00 97.62 116 ALA A N 1
ATOM 837 C CA . ALA A 1 116 ? -0.271 4.958 7.165 1.00 97.62 116 ALA A CA 1
ATOM 838 C C . ALA A 1 116 ? -1.274 6.098 6.896 1.00 97.62 116 ALA A C 1
ATOM 840 O O . ALA A 1 116 ? -1.697 6.294 5.752 1.00 97.62 116 ALA A O 1
ATOM 841 N N . LEU A 1 117 ? -1.632 6.882 7.921 1.00 97.56 117 LEU A N 1
ATOM 842 C CA . LEU A 1 117 ? -2.436 8.098 7.761 1.00 97.56 117 LEU A CA 1
ATOM 843 C C . LEU A 1 117 ? -1.710 9.179 6.955 1.00 97.56 117 LEU A C 1
ATOM 845 O O . LEU A 1 117 ? -2.326 9.798 6.084 1.00 97.56 117 LEU A O 1
ATOM 849 N N . ARG A 1 118 ? -0.424 9.423 7.236 1.00 97.62 118 ARG A N 1
ATOM 850 C CA . ARG A 1 118 ? 0.398 10.366 6.461 1.00 97.62 118 ARG A CA 1
ATOM 851 C C . ARG A 1 118 ? 0.526 9.905 5.011 1.00 97.62 118 ARG A C 1
ATOM 853 O O . ARG A 1 118 ? 0.253 10.702 4.121 1.00 97.62 118 ARG A O 1
ATOM 860 N N . HIS A 1 119 ? 0.789 8.619 4.777 1.00 98.19 119 HIS A N 1
ATOM 861 C CA . HIS A 1 119 ? 0.898 8.039 3.436 1.00 98.19 119 HIS A CA 1
ATOM 862 C C . HIS A 1 119 ? -0.409 8.201 2.656 1.00 98.19 119 HIS A C 1
ATOM 864 O O . HIS A 1 119 ? -0.389 8.593 1.496 1.00 98.19 119 HIS A O 1
ATOM 870 N N . ALA A 1 120 ? -1.564 7.948 3.284 1.00 98.12 120 ALA A N 1
ATOM 871 C CA . ALA A 1 120 ? -2.865 8.141 2.643 1.00 98.12 120 ALA A CA 1
ATOM 872 C C . ALA A 1 120 ? -3.120 9.613 2.268 1.00 98.12 120 ALA A C 1
ATOM 874 O O . ALA A 1 120 ? -3.588 9.894 1.166 1.00 98.12 120 ALA A O 1
ATOM 875 N N . LYS A 1 121 ? -2.777 10.558 3.155 1.00 97.88 121 LYS A N 1
ATOM 876 C CA . LYS A 1 121 ? -2.900 11.999 2.879 1.00 97.88 121 LYS A CA 1
ATOM 877 C C . LYS A 1 121 ? -1.960 12.450 1.765 1.00 97.88 121 LYS A C 1
ATOM 879 O O . LYS A 1 121 ? -2.396 13.149 0.854 1.00 97.88 121 LYS A O 1
ATOM 884 N N . TRP A 1 122 ? -0.696 12.039 1.827 1.00 98.25 122 TRP A N 1
ATOM 885 C CA . TRP A 1 122 ? 0.294 12.330 0.797 1.00 98.25 122 TRP A CA 1
ATOM 886 C C . TRP A 1 122 ? -0.151 11.777 -0.556 1.00 98.25 122 TRP A C 1
ATOM 888 O O . TRP A 1 122 ? -0.162 12.512 -1.539 1.00 98.25 122 TRP A O 1
ATOM 898 N N . PHE A 1 123 ? -0.615 10.526 -0.594 1.00 98.62 123 PHE A N 1
ATOM 899 C CA . PHE A 1 123 ? -1.068 9.883 -1.824 1.00 98.62 123 PHE A CA 1
ATOM 900 C C . PHE A 1 123 ? -2.225 10.657 -2.453 1.00 98.62 123 PHE A C 1
ATOM 902 O O . PHE A 1 123 ? -2.195 10.960 -3.643 1.00 98.62 123 PHE A O 1
ATOM 909 N N . GLN A 1 124 ? -3.206 11.057 -1.640 1.00 97.56 124 GLN A N 1
ATOM 910 C CA . GLN A 1 124 ? -4.331 11.850 -2.119 1.00 97.56 124 GLN A CA 1
ATOM 911 C C . GLN A 1 124 ? -3.899 13.209 -2.682 1.00 97.56 124 GLN A C 1
ATOM 913 O O . GLN A 1 124 ? -4.468 13.667 -3.670 1.00 97.56 124 GLN A O 1
ATOM 918 N N . ALA A 1 125 ? -2.896 13.842 -2.073 1.00 97.25 125 ALA A N 1
ATOM 919 C CA . ALA A 1 125 ? -2.400 15.149 -2.490 1.00 97.25 125 ALA A CA 1
ATOM 920 C C . ALA A 1 125 ? -1.447 15.099 -3.700 1.00 97.25 125 ALA A C 1
ATOM 922 O O . ALA A 1 125 ? -1.334 16.095 -4.412 1.00 97.25 125 ALA A O 1
ATOM 923 N N . ARG A 1 126 ? -0.727 13.988 -3.909 1.00 96.81 126 ARG A N 1
ATOM 924 C CA . ARG A 1 126 ? 0.396 13.908 -4.863 1.00 96.81 126 ARG A CA 1
ATOM 925 C C . ARG A 1 126 ? 0.204 12.883 -5.977 1.00 96.81 126 ARG A C 1
ATOM 927 O O . ARG A 1 126 ? 0.547 13.166 -7.117 1.00 96.81 126 ARG A O 1
ATOM 934 N N . ALA A 1 127 ? -0.367 11.722 -5.668 1.00 97.12 127 ALA A N 1
ATOM 935 C CA . ALA A 1 127 ? -0.475 10.606 -6.605 1.00 97.12 127 ALA A CA 1
ATOM 936 C C . ALA A 1 127 ? -1.870 10.481 -7.240 1.00 97.12 127 ALA A C 1
ATOM 938 O O . ALA A 1 127 ? -1.967 10.172 -8.426 1.00 97.12 127 ALA A O 1
ATOM 939 N N . SER A 1 128 ? -2.950 10.745 -6.492 1.00 96.56 128 SER A N 1
ATOM 940 C CA . SER A 1 128 ? -4.328 10.515 -6.965 1.00 96.56 128 SER A CA 1
ATOM 941 C C . SER A 1 128 ? -4.703 11.324 -8.211 1.00 96.56 128 SER A C 1
ATOM 943 O O . SER A 1 128 ? -5.431 10.824 -9.065 1.00 96.56 128 SER A O 1
ATOM 945 N N . SER A 1 129 ? -4.223 12.565 -8.323 1.00 94.19 129 SER A N 1
ATOM 946 C CA . SER A 1 129 ? -4.498 13.455 -9.462 1.00 94.19 129 SER A CA 1
ATOM 947 C C . SER A 1 129 ? -3.471 13.341 -10.592 1.00 94.19 129 SER A C 1
ATOM 949 O O . SER A 1 129 ? -3.669 13.922 -11.660 1.00 94.19 129 SER A O 1
ATOM 951 N N . LEU A 1 130 ? -2.382 12.596 -10.387 1.00 96.50 130 LEU A N 1
ATOM 952 C CA . LEU A 1 130 ? -1.341 12.424 -11.390 1.00 96.50 130 LEU A CA 1
ATOM 953 C C . LEU A 1 130 ? -1.812 11.425 -12.453 1.00 96.50 130 LEU A C 1
ATOM 955 O O . LEU A 1 130 ? -2.101 10.263 -12.153 1.00 96.50 130 LEU A O 1
ATOM 959 N N . GLN A 1 131 ? -1.891 11.876 -13.709 1.00 97.19 131 GLN A N 1
ATOM 960 C CA . GLN A 1 131 ? -2.414 11.064 -14.808 1.00 97.19 131 GLN A CA 1
ATOM 961 C C . GLN A 1 131 ? -1.695 9.712 -14.895 1.00 97.19 131 GLN A C 1
ATOM 963 O O . GLN A 1 131 ? -0.469 9.632 -14.845 1.00 97.19 131 GLN A O 1
ATOM 968 N N . SER A 1 132 ? -2.481 8.644 -15.044 1.00 97.94 132 SER A N 1
ATOM 969 C CA . SER A 1 132 ? -2.025 7.250 -15.118 1.00 97.94 132 SER A CA 1
ATOM 970 C C . SER A 1 132 ? -1.358 6.691 -13.854 1.00 97.94 132 SER A C 1
ATOM 972 O O . SER A 1 132 ? -1.208 5.476 -13.775 1.00 97.94 132 SER A O 1
ATOM 974 N N . CYS A 1 133 ? -1.033 7.502 -12.841 1.00 98.25 133 CYS A N 1
ATOM 975 C CA . CYS A 1 133 ? -0.292 7.066 -11.654 1.00 98.25 133 CYS A CA 1
ATOM 976 C C . CYS A 1 133 ? -1.000 5.934 -10.903 1.00 98.25 133 CYS A C 1
ATOM 978 O O . CYS A 1 133 ? -0.456 4.840 -10.780 1.00 98.25 133 CYS A O 1
ATOM 980 N N . VAL A 1 134 ? -2.262 6.138 -10.515 1.00 98.38 134 VAL A N 1
ATOM 981 C CA . VAL A 1 134 ? -3.075 5.114 -9.830 1.00 98.38 134 VAL A CA 1
ATOM 982 C C . VAL A 1 134 ? -3.168 3.819 -10.646 1.00 98.38 134 VAL A C 1
ATOM 984 O O . VAL A 1 134 ? -3.057 2.729 -10.089 1.00 98.38 134 VAL A O 1
ATOM 987 N N . MET A 1 135 ? -3.338 3.921 -11.969 1.00 98.31 135 MET A N 1
ATOM 988 C CA . MET A 1 135 ? -3.436 2.749 -12.844 1.00 98.31 135 MET A CA 1
ATOM 989 C C . MET A 1 135 ? -2.109 1.987 -12.925 1.00 98.31 135 MET A C 1
ATOM 991 O O . MET A 1 135 ? -2.097 0.765 -12.813 1.00 98.31 135 MET A O 1
ATOM 995 N N . VAL A 1 136 ? -0.987 2.697 -13.068 1.00 98.62 136 VAL A N 1
ATOM 996 C CA . VAL A 1 136 ? 0.350 2.090 -13.104 1.00 98.62 136 VAL A CA 1
ATOM 997 C C . VAL A 1 136 ? 0.686 1.435 -11.766 1.00 98.62 136 VAL A C 1
ATOM 999 O O . VAL A 1 136 ? 1.186 0.315 -11.761 1.00 98.62 136 VAL A O 1
ATOM 1002 N N . ILE A 1 137 ? 0.338 2.058 -10.635 1.00 98.75 137 ILE A N 1
ATOM 1003 C CA . ILE A 1 137 ? 0.518 1.443 -9.313 1.00 98.75 137 ILE A CA 1
ATOM 1004 C C . ILE A 1 137 ? -0.302 0.155 -9.204 1.00 98.75 137 ILE A C 1
ATOM 1006 O O . ILE A 1 137 ? 0.224 -0.845 -8.733 1.00 98.75 137 ILE A O 1
ATOM 1010 N N . ARG A 1 138 ? -1.559 0.128 -9.670 1.00 98.62 138 ARG A N 1
ATOM 1011 C CA . ARG A 1 138 ? -2.372 -1.104 -9.681 1.00 98.62 138 ARG A CA 1
ATOM 1012 C C . ARG A 1 138 ? -1.735 -2.213 -10.524 1.00 98.62 138 ARG A C 1
ATOM 1014 O O . ARG A 1 138 ? -1.646 -3.339 -10.049 1.00 98.62 138 ARG A O 1
ATOM 1021 N N . ILE A 1 139 ? -1.250 -1.890 -11.726 1.00 98.56 139 ILE A N 1
ATOM 1022 C CA . ILE A 1 139 ? -0.560 -2.849 -12.606 1.00 98.56 139 ILE A CA 1
ATOM 1023 C C . ILE A 1 139 ? 0.707 -3.394 -11.936 1.00 98.56 139 ILE A C 1
ATOM 1025 O O . ILE A 1 139 ? 0.959 -4.594 -11.968 1.00 98.56 139 ILE A O 1
ATOM 1029 N N . LEU A 1 140 ? 1.507 -2.531 -11.309 1.00 98.56 140 LEU A N 1
ATOM 1030 C CA . LEU A 1 140 ? 2.738 -2.960 -10.649 1.00 98.56 140 LEU A CA 1
ATOM 1031 C C . LEU A 1 140 ? 2.473 -3.700 -9.333 1.00 98.56 140 LEU A C 1
ATOM 1033 O O . LEU A 1 140 ? 3.223 -4.609 -9.002 1.00 98.56 140 LEU A O 1
ATOM 1037 N N . ARG A 1 141 ? 1.388 -3.391 -8.612 1.00 98.19 141 ARG A N 1
ATOM 1038 C CA . ARG A 1 141 ? 0.937 -4.201 -7.469 1.00 98.19 141 ARG A CA 1
ATOM 1039 C C . ARG A 1 141 ? 0.592 -5.624 -7.905 1.00 98.19 141 ARG A C 1
ATOM 1041 O O . ARG A 1 141 ? 1.018 -6.564 -7.246 1.00 98.19 141 ARG A O 1
ATOM 1048 N N . ASP A 1 142 ? -0.141 -5.775 -9.005 1.00 98.25 142 ASP A N 1
ATOM 1049 C CA . ASP A 1 142 ? -0.427 -7.085 -9.600 1.00 98.25 142 ASP A CA 1
ATOM 1050 C C . ASP A 1 142 ? 0.870 -7.798 -10.041 1.00 98.25 142 ASP A C 1
ATOM 1052 O O . ASP A 1 142 ? 1.065 -8.978 -9.751 1.00 98.25 142 ASP A O 1
ATOM 1056 N N . LEU A 1 143 ? 1.827 -7.074 -10.635 1.00 98.12 143 LEU A N 1
ATOM 1057 C CA . LEU A 1 143 ? 3.150 -7.625 -10.952 1.00 98.12 143 LEU A CA 1
ATOM 1058 C C . LEU A 1 143 ? 3.873 -8.145 -9.698 1.00 98.12 143 LEU A C 1
ATOM 1060 O O . LEU A 1 143 ? 4.393 -9.258 -9.723 1.00 98.12 143 LEU A O 1
ATOM 1064 N N . CYS A 1 144 ? 3.868 -7.386 -8.598 1.00 97.69 144 CYS A N 1
ATOM 1065 C CA . CYS A 1 144 ? 4.427 -7.809 -7.312 1.00 97.69 144 CYS A CA 1
ATOM 1066 C C . CYS A 1 144 ? 3.717 -9.044 -6.729 1.00 97.69 144 CYS A C 1
ATOM 1068 O O . CYS A 1 144 ? 4.348 -9.804 -6.002 1.00 97.69 144 CYS A O 1
ATOM 1070 N N . GLN A 1 145 ? 2.431 -9.261 -7.029 1.00 96.12 145 GLN A N 1
ATOM 1071 C CA . GLN A 1 145 ? 1.697 -10.462 -6.607 1.00 96.12 145 GLN A CA 1
ATOM 1072 C C . GLN A 1 145 ? 2.065 -11.690 -7.451 1.00 96.12 145 GLN A C 1
ATOM 1074 O O . GLN A 1 145 ? 2.166 -12.792 -6.919 1.00 96.12 145 GLN A O 1
ATOM 1079 N N . ARG A 1 146 ? 2.274 -11.511 -8.760 1.00 96.94 146 ARG A N 1
ATOM 1080 C CA . ARG A 1 146 ? 2.559 -12.610 -9.697 1.00 96.94 146 ARG A CA 1
ATOM 1081 C C . ARG A 1 146 ? 4.034 -12.993 -9.778 1.00 96.94 146 ARG A C 1
ATOM 1083 O O . ARG A 1 146 ? 4.340 -14.142 -10.082 1.00 96.94 146 ARG A O 1
ATOM 1090 N N . VAL A 1 147 ? 4.945 -12.042 -9.573 1.00 97.69 147 VAL A N 1
ATOM 1091 C CA . VAL A 1 147 ? 6.385 -12.221 -9.797 1.00 97.69 147 VAL A CA 1
ATOM 1092 C C . VAL A 1 147 ? 7.143 -12.055 -8.474 1.00 97.69 147 VAL A C 1
ATOM 1094 O O . VAL A 1 147 ? 7.340 -10.921 -8.034 1.00 97.69 147 VAL A O 1
ATOM 1097 N N . PRO A 1 148 ? 7.637 -13.153 -7.862 1.00 97.25 148 PRO A N 1
ATOM 1098 C CA . PRO A 1 148 ? 8.313 -13.121 -6.559 1.00 97.25 148 PRO A CA 1
ATOM 1099 C C . PRO A 1 148 ? 9.497 -12.150 -6.469 1.00 97.25 148 PRO A C 1
ATOM 1101 O O . PRO A 1 148 ? 9.725 -11.542 -5.431 1.00 97.25 148 PRO A O 1
ATOM 1104 N N . THR A 1 149 ? 10.227 -11.931 -7.566 1.00 97.88 149 THR A N 1
ATOM 1105 C CA . THR A 1 149 ? 11.301 -10.925 -7.614 1.00 97.88 149 THR A CA 1
ATOM 1106 C C . THR A 1 149 ? 10.808 -9.534 -7.201 1.00 97.88 149 THR A C 1
ATOM 1108 O O . THR A 1 149 ? 11.460 -8.844 -6.421 1.00 97.88 149 THR A O 1
ATOM 1111 N N . TRP A 1 150 ? 9.622 -9.141 -7.674 1.00 97.81 150 TRP A N 1
ATOM 1112 C CA . TRP A 1 150 ? 9.030 -7.831 -7.406 1.00 97.81 150 TRP A CA 1
ATOM 1113 C C . TRP A 1 150 ? 8.306 -7.767 -6.059 1.00 97.81 150 TRP A C 1
ATOM 1115 O O . TRP A 1 150 ? 8.074 -6.668 -5.560 1.00 97.81 150 TRP A O 1
ATOM 1125 N N . SER A 1 151 ? 7.968 -8.904 -5.438 1.00 96.00 151 SER A N 1
ATOM 1126 C CA . SER A 1 151 ? 7.261 -8.926 -4.148 1.00 96.00 151 SER A CA 1
ATOM 1127 C C . SER A 1 151 ? 8.114 -8.416 -2.981 1.00 96.00 151 SER A C 1
ATOM 1129 O O . SER A 1 151 ? 7.580 -8.120 -1.915 1.00 96.00 151 SER A O 1
ATOM 1131 N N . THR A 1 152 ? 9.434 -8.319 -3.167 1.00 95.62 152 THR A N 1
ATOM 1132 C CA . THR A 1 152 ? 10.366 -7.753 -2.180 1.00 95.62 152 THR A CA 1
ATOM 1133 C C . THR A 1 152 ? 10.240 -6.231 -2.060 1.00 95.62 152 THR A C 1
ATOM 1135 O O . THR A 1 152 ? 10.534 -5.667 -1.005 1.00 95.62 152 THR A O 1
ATOM 1138 N N . LEU A 1 153 ? 9.755 -5.553 -3.108 1.00 94.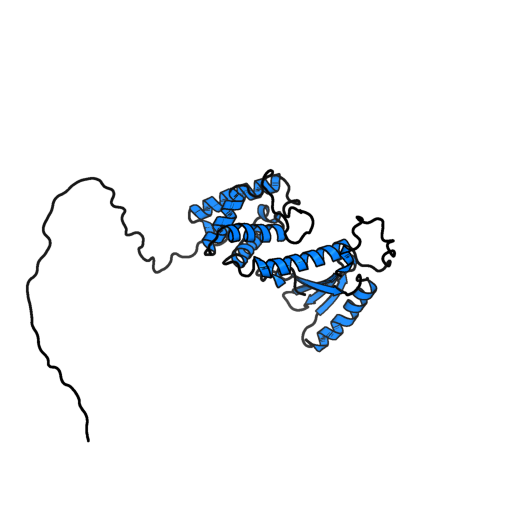94 153 LEU A N 1
ATOM 1139 C CA . LEU A 1 153 ? 9.504 -4.117 -3.083 1.00 94.94 153 LEU A CA 1
ATOM 1140 C C . LEU A 1 153 ? 8.263 -3.830 -2.232 1.00 94.94 153 LEU A C 1
ATOM 1142 O O . LEU A 1 153 ? 7.142 -4.199 -2.585 1.00 94.94 153 LEU A O 1
ATOM 1146 N N . ASN A 1 154 ? 8.456 -3.148 -1.103 1.00 94.00 154 ASN A N 1
ATOM 1147 C CA . ASN A 1 154 ? 7.341 -2.811 -0.228 1.00 94.00 154 ASN A CA 1
ATOM 1148 C C . ASN A 1 154 ? 6.356 -1.847 -0.921 1.00 94.00 154 ASN A C 1
ATOM 1150 O O . ASN A 1 154 ? 6.733 -1.030 -1.765 1.00 94.00 154 ASN A O 1
ATOM 1154 N N . ALA A 1 155 ? 5.078 -1.927 -0.538 1.00 95.56 155 ALA A N 1
ATOM 1155 C CA . ALA A 1 155 ? 4.008 -1.178 -1.197 1.00 95.56 155 ALA A CA 1
ATOM 1156 C C . ALA A 1 155 ? 4.232 0.343 -1.182 1.00 95.56 155 ALA A C 1
ATOM 1158 O O . ALA A 1 155 ? 3.916 1.018 -2.157 1.00 95.56 155 ALA A O 1
ATOM 1159 N N . TRP A 1 156 ? 4.797 0.887 -0.101 1.00 97.56 156 TRP A N 1
ATOM 1160 C CA . TRP A 1 156 ? 5.041 2.322 0.010 1.00 97.56 156 TRP A CA 1
ATOM 1161 C C . TRP A 1 156 ? 6.160 2.795 -0.923 1.00 97.56 156 TRP A C 1
ATOM 1163 O O . TRP A 1 156 ? 5.980 3.774 -1.644 1.00 97.56 156 TRP A O 1
ATOM 1173 N N . ALA A 1 157 ? 7.266 2.054 -0.995 1.00 97.25 157 ALA A N 1
ATOM 1174 C CA . ALA A 1 157 ? 8.341 2.315 -1.944 1.00 97.25 157 ALA A CA 1
ATOM 1175 C C . ALA A 1 157 ? 7.853 2.249 -3.397 1.00 97.25 157 ALA A C 1
ATOM 1177 O O . ALA A 1 157 ? 8.217 3.108 -4.196 1.00 97.25 157 ALA A O 1
ATOM 1178 N N . LEU A 1 158 ? 6.989 1.282 -3.732 1.00 98.19 158 LEU A N 1
ATOM 1179 C CA . LEU A 1 158 ? 6.381 1.195 -5.061 1.00 98.19 158 LEU A CA 1
ATOM 1180 C C . LEU A 1 158 ? 5.539 2.441 -5.386 1.00 98.19 158 LEU A C 1
ATOM 1182 O O . LEU A 1 158 ? 5.666 3.003 -6.472 1.00 98.19 158 LEU A O 1
ATOM 1186 N N . GLU A 1 159 ? 4.692 2.886 -4.457 1.00 98.44 159 GLU A N 1
ATOM 1187 C CA . GLU A 1 159 ? 3.871 4.088 -4.643 1.00 98.44 159 GLU A CA 1
ATOM 1188 C C . GLU A 1 159 ? 4.732 5.348 -4.844 1.00 98.44 159 GLU A C 1
ATOM 1190 O O . GLU A 1 159 ? 4.482 6.118 -5.775 1.00 98.44 159 GLU A O 1
ATOM 1195 N N . LEU A 1 160 ? 5.765 5.535 -4.011 1.00 98.00 160 LEU A N 1
ATOM 1196 C CA . LEU A 1 160 ? 6.706 6.655 -4.114 1.00 98.00 160 LEU A CA 1
ATOM 1197 C C . LEU A 1 160 ? 7.492 6.629 -5.425 1.00 98.00 160 LEU A C 1
ATOM 1199 O O . LEU A 1 160 ? 7.653 7.666 -6.066 1.00 98.00 160 LEU A O 1
ATOM 1203 N N . LEU A 1 161 ? 7.974 5.452 -5.830 1.00 98.19 161 LEU A N 1
ATOM 1204 C CA . LEU A 1 161 ? 8.711 5.262 -7.074 1.00 98.19 161 LEU A CA 1
ATOM 1205 C C . LEU A 1 161 ? 7.866 5.692 -8.274 1.00 98.19 161 LEU A C 1
ATOM 1207 O O . LEU A 1 161 ? 8.320 6.487 -9.096 1.00 98.19 161 LEU A O 1
ATOM 1211 N N . VAL A 1 162 ? 6.631 5.191 -8.366 1.00 98.44 162 VAL A N 1
ATOM 1212 C CA . VAL A 1 162 ? 5.744 5.509 -9.490 1.00 98.44 162 VAL A CA 1
ATOM 1213 C C . VAL A 1 162 ? 5.406 6.996 -9.507 1.00 98.44 162 VAL A C 1
ATOM 1215 O O . VAL A 1 162 ? 5.532 7.628 -10.554 1.00 98.44 162 VAL A O 1
ATOM 1218 N N . GLU A 1 163 ? 5.033 7.587 -8.369 1.00 97.88 163 GLU A N 1
ATOM 1219 C CA . GLU A 1 163 ? 4.722 9.019 -8.310 1.00 97.88 163 GLU A CA 1
ATOM 1220 C C . GLU A 1 163 ? 5.918 9.880 -8.723 1.00 97.88 163 GLU A C 1
ATOM 1222 O O . GLU A 1 163 ? 5.753 10.753 -9.573 1.00 97.88 163 GLU A O 1
ATOM 1227 N N . LYS A 1 164 ? 7.125 9.612 -8.205 1.00 97.06 164 LYS A N 1
ATOM 1228 C CA . LYS A 1 164 ? 8.332 10.389 -8.531 1.00 97.06 164 LYS A CA 1
ATOM 1229 C C . LYS A 1 164 ? 8.714 10.263 -10.002 1.00 97.06 164 LYS A C 1
ATOM 1231 O O . LYS A 1 164 ? 9.028 11.260 -10.655 1.00 97.06 164 LYS A O 1
ATOM 1236 N N . VAL A 1 165 ? 8.665 9.051 -10.555 1.00 97.50 165 VAL A N 1
ATOM 1237 C CA . VAL A 1 165 ? 9.001 8.828 -11.967 1.00 97.50 165 VAL A CA 1
ATOM 1238 C C . VAL A 1 165 ? 8.009 9.540 -12.882 1.00 97.50 165 VAL A C 1
ATOM 1240 O O . VAL A 1 165 ? 8.423 10.171 -13.859 1.00 97.50 165 VAL A O 1
ATOM 1243 N N . LEU A 1 166 ? 6.714 9.478 -12.577 1.00 97.69 166 LEU A N 1
ATOM 1244 C CA . LEU A 1 166 ? 5.688 10.094 -13.412 1.00 97.69 166 LEU A CA 1
ATOM 1245 C C . LEU A 1 166 ? 5.619 11.615 -13.232 1.00 97.69 166 LEU A C 1
ATOM 1247 O O . LEU A 1 166 ? 5.467 12.326 -14.222 1.00 97.69 166 LEU A O 1
ATOM 1251 N N . SER A 1 167 ? 5.799 12.135 -12.016 1.00 96.44 167 SER A N 1
ATOM 1252 C CA . SER A 1 167 ? 5.803 13.581 -11.758 1.00 96.44 167 SER A CA 1
ATOM 1253 C C . SER A 1 167 ? 7.005 14.277 -12.403 1.00 96.44 167 SER A C 1
ATOM 1255 O O . SER A 1 167 ? 6.878 15.402 -12.883 1.00 96.44 167 SER A O 1
ATOM 1257 N N . SER A 1 168 ? 8.141 13.580 -12.532 1.00 96.00 168 SER A N 1
ATOM 1258 C CA . SER A 1 168 ? 9.327 14.083 -13.244 1.00 96.00 168 SER A CA 1
ATOM 1259 C C . SER A 1 168 ? 9.146 14.240 -14.760 1.00 96.00 168 SER A C 1
ATOM 1261 O O . SER A 1 168 ? 10.005 14.822 -15.419 1.00 96.00 168 SER A O 1
ATOM 1263 N N . ALA A 1 169 ? 8.073 13.701 -15.351 1.00 94.25 169 ALA A N 1
ATOM 1264 C CA . ALA A 1 169 ? 7.873 13.748 -16.799 1.00 94.25 169 ALA A CA 1
ATOM 1265 C C . ALA A 1 169 ? 7.509 15.145 -17.320 1.00 94.25 169 ALA A C 1
ATOM 1267 O O . ALA A 1 169 ? 7.668 15.402 -18.511 1.00 94.25 169 ALA A O 1
ATOM 1268 N N . GLY A 1 170 ? 6.987 16.027 -16.458 1.00 89.75 170 GLY A N 1
ATOM 1269 C CA . GLY A 1 170 ? 6.573 17.389 -16.817 1.00 89.75 170 GLY A CA 1
ATOM 1270 C C . GLY A 1 170 ? 5.337 17.477 -17.722 1.00 89.75 170 GLY A C 1
ATOM 1271 O O . GLY A 1 170 ? 4.844 18.573 -17.971 1.00 89.75 170 GLY A O 1
ATOM 1272 N N . GLN A 1 171 ? 4.809 16.345 -18.192 1.00 92.06 171 GLN A N 1
ATOM 1273 C CA . GLN A 1 171 ? 3.617 16.271 -19.027 1.00 92.06 171 GLN A CA 1
ATOM 1274 C C . GLN A 1 171 ? 2.784 15.025 -18.700 1.00 92.06 171 GLN A C 1
ATOM 1276 O O . GLN A 1 171 ? 3.338 14.007 -18.269 1.00 92.06 171 GLN A O 1
ATOM 1281 N N . PRO A 1 172 ? 1.461 15.068 -18.923 1.00 92.25 172 PRO A N 1
ATOM 1282 C CA . PRO A 1 172 ? 0.620 13.902 -18.723 1.00 92.25 172 PRO A CA 1
ATOM 1283 C C . PRO A 1 172 ? 0.942 12.795 -19.736 1.00 92.25 172 PRO A C 1
ATOM 1285 O O . PRO A 1 172 ? 1.122 13.059 -20.923 1.00 92.25 172 PRO A O 1
ATOM 1288 N N . MET A 1 173 ? 0.990 11.544 -19.274 1.00 94.88 173 MET A N 1
ATOM 1289 C CA . MET A 1 173 ? 1.311 10.383 -20.112 1.00 94.88 173 MET A CA 1
ATOM 1290 C C . MET A 1 173 ? 0.157 9.379 -20.139 1.00 94.88 173 MET A C 1
ATOM 1292 O O . MET A 1 173 ? -0.498 9.162 -19.109 1.00 94.88 173 MET A O 1
ATOM 1296 N N . PRO A 1 174 ? -0.110 8.725 -21.282 1.00 96.56 174 PRO A N 1
ATOM 1297 C CA . PRO A 1 174 ? -1.044 7.609 -21.331 1.00 96.56 174 PRO A CA 1
ATOM 1298 C C . PRO A 1 174 ? -0.501 6.411 -20.526 1.00 96.56 174 PRO A C 1
ATOM 1300 O O . PRO A 1 174 ? 0.712 6.300 -20.335 1.00 96.56 174 PRO A O 1
ATOM 1303 N N . PRO A 1 175 ? -1.360 5.478 -20.074 1.00 96.69 175 PRO A N 1
ATOM 1304 C CA . PRO A 1 175 ? -0.946 4.396 -19.176 1.00 96.69 175 PRO A CA 1
ATOM 1305 C C . PRO A 1 175 ? 0.192 3.515 -19.705 1.00 96.69 175 PRO A C 1
ATOM 1307 O O . PRO A 1 175 ? 1.044 3.095 -18.927 1.00 96.69 175 PRO A O 1
ATOM 1310 N N . GLY A 1 176 ? 0.234 3.263 -21.018 1.00 96.62 176 GLY A N 1
ATOM 1311 C CA . GLY A 1 176 ? 1.300 2.473 -21.642 1.00 96.62 176 GLY A CA 1
ATOM 1312 C C . GLY A 1 176 ? 2.673 3.139 -21.536 1.00 96.62 176 GLY A C 1
ATOM 1313 O O . GLY A 1 176 ? 3.632 2.500 -21.105 1.00 96.62 176 GLY A O 1
ATOM 1314 N N . ASP A 1 177 ? 2.754 4.433 -21.858 1.00 97.56 177 ASP A N 1
ATOM 1315 C CA . ASP A 1 177 ? 3.999 5.203 -21.762 1.00 97.56 177 ASP A CA 1
ATOM 1316 C C . ASP A 1 177 ? 4.403 5.428 -20.303 1.00 97.56 177 ASP A C 1
ATOM 1318 O O . ASP A 1 177 ? 5.579 5.330 -19.964 1.00 97.56 177 ASP A O 1
ATOM 1322 N N . ALA A 1 178 ? 3.426 5.660 -19.422 1.00 98.44 178 ALA A N 1
ATOM 1323 C CA . ALA A 1 178 ? 3.655 5.796 -17.990 1.00 98.44 178 ALA A CA 1
ATOM 1324 C C . ALA A 1 178 ? 4.263 4.515 -17.389 1.00 98.44 178 ALA A C 1
ATOM 1326 O O . ALA A 1 178 ? 5.286 4.581 -16.709 1.00 98.44 178 ALA A O 1
ATOM 1327 N N . LEU A 1 179 ? 3.688 3.342 -17.687 1.00 98.62 179 LEU A N 1
ATOM 1328 C CA . LEU A 1 179 ? 4.239 2.056 -17.253 1.00 98.62 179 LEU A CA 1
ATOM 1329 C C . LEU A 1 179 ? 5.646 1.838 -17.816 1.00 98.62 179 LEU A C 1
ATOM 1331 O O . LEU A 1 179 ? 6.556 1.472 -17.072 1.00 98.62 179 LEU A O 1
ATOM 1335 N N . ARG A 1 180 ? 5.840 2.096 -19.116 1.00 98.38 180 ARG A N 1
ATOM 1336 C CA . ARG A 1 180 ? 7.151 1.979 -19.760 1.00 98.38 180 ARG A CA 1
ATOM 1337 C C . ARG A 1 180 ? 8.192 2.869 -19.078 1.00 98.38 180 ARG A C 1
ATOM 1339 O O . ARG A 1 180 ? 9.277 2.380 -18.794 1.00 98.38 180 ARG A O 1
ATOM 1346 N N . ARG A 1 181 ? 7.863 4.125 -18.763 1.00 98.50 181 ARG A N 1
ATOM 1347 C CA . ARG A 1 181 ? 8.776 5.057 -18.083 1.00 98.50 181 ARG A CA 1
ATOM 1348 C C . ARG A 1 181 ? 9.182 4.562 -16.693 1.00 98.50 181 ARG A C 1
ATOM 1350 O O . ARG A 1 181 ? 10.339 4.705 -16.313 1.00 98.50 181 ARG A O 1
ATOM 1357 N N . VAL A 1 182 ? 8.259 3.961 -15.937 1.00 98.56 182 VAL A N 1
ATOM 1358 C CA . VAL A 1 182 ? 8.598 3.343 -14.642 1.00 98.56 182 VAL A CA 1
ATOM 1359 C C . VAL A 1 182 ? 9.551 2.166 -14.832 1.00 98.56 182 VAL A C 1
ATOM 1361 O O . VAL A 1 182 ? 10.555 2.086 -14.128 1.00 98.56 182 VAL A O 1
ATOM 1364 N N . LEU A 1 183 ? 9.302 1.299 -15.819 1.00 98.69 183 LEU A N 1
ATOM 1365 C CA . LEU A 1 183 ? 10.223 0.207 -16.150 1.00 98.69 183 LEU A CA 1
ATOM 1366 C C . LEU A 1 183 ? 11.600 0.728 -16.587 1.00 98.69 183 LEU A C 1
ATOM 1368 O O . LEU A 1 183 ? 12.601 0.149 -16.189 1.00 98.69 183 LEU A O 1
ATOM 1372 N N . GLU A 1 184 ? 11.666 1.821 -17.351 1.00 98.50 184 GLU A N 1
ATOM 1373 C CA . GLU A 1 184 ? 12.922 2.482 -17.741 1.00 98.50 184 GLU A CA 1
ATOM 1374 C C . GLU A 1 184 ? 13.696 3.011 -16.534 1.00 98.50 184 GLU A C 1
ATOM 1376 O O . GLU A 1 184 ? 14.899 2.782 -16.443 1.00 98.50 184 GLU A O 1
ATOM 1381 N N . ALA A 1 185 ? 13.019 3.659 -15.582 1.00 98.12 185 ALA A N 1
ATOM 1382 C CA . ALA A 1 185 ? 13.659 4.159 -14.368 1.00 98.12 185 ALA A CA 1
ATOM 1383 C C . ALA A 1 185 ? 14.249 3.022 -13.518 1.00 98.12 185 ALA A C 1
ATOM 1385 O O . ALA A 1 185 ? 15.389 3.115 -13.063 1.00 98.12 185 ALA A O 1
ATOM 1386 N N . VAL A 1 186 ? 13.499 1.928 -13.342 1.00 98.25 186 VAL A N 1
ATOM 1387 C CA . VAL A 1 186 ? 13.979 0.749 -12.604 1.00 98.25 186 VAL A CA 1
ATOM 1388 C C . VAL A 1 186 ? 15.110 0.053 -13.356 1.00 98.25 186 VAL A C 1
ATOM 1390 O O . VAL A 1 186 ? 16.147 -0.222 -12.765 1.00 98.25 186 VAL A O 1
ATOM 1393 N N . ALA A 1 187 ? 14.961 -0.165 -14.665 1.00 98.38 187 ALA A N 1
ATOM 1394 C CA . ALA A 1 187 ? 15.980 -0.785 -15.511 1.00 98.38 187 ALA A CA 1
ATOM 1395 C C . ALA A 1 187 ? 17.285 0.028 -15.574 1.00 98.38 187 ALA A C 1
ATOM 1397 O O . ALA A 1 187 ? 18.361 -0.553 -15.718 1.00 98.38 187 ALA A O 1
ATOM 1398 N N . GLY A 1 188 ? 17.179 1.356 -15.455 1.00 96.81 188 GLY A N 1
ATOM 1399 C CA . GLY A 1 188 ? 18.298 2.292 -15.358 1.00 96.81 188 GLY A CA 1
ATOM 1400 C C . GLY A 1 188 ? 19.009 2.292 -14.001 1.00 96.81 188 GLY A C 1
ATOM 1401 O O . GLY A 1 188 ? 19.947 3.061 -13.823 1.00 96.81 188 GLY A O 1
ATOM 1402 N N . GLY A 1 189 ? 18.583 1.451 -13.054 1.00 96.50 189 GLY A N 1
ATOM 1403 C CA . GLY A 1 189 ? 19.285 1.240 -11.792 1.00 96.50 189 GLY A CA 1
ATOM 1404 C C . GLY A 1 189 ? 18.920 2.221 -10.679 1.00 96.50 189 GLY A C 1
ATOM 1405 O O . GLY A 1 189 ? 19.689 2.363 -9.735 1.00 96.50 189 GLY A O 1
ATOM 1406 N N . ILE A 1 190 ? 17.747 2.873 -10.725 1.00 95.94 190 ILE A N 1
ATOM 1407 C CA . ILE A 1 190 ? 17.309 3.790 -9.647 1.00 95.94 190 ILE A CA 1
ATOM 1408 C C . ILE A 1 190 ? 17.194 3.108 -8.271 1.00 95.94 190 ILE A C 1
ATOM 1410 O O . ILE A 1 190 ? 17.149 3.787 -7.253 1.00 95.94 190 ILE A O 1
ATOM 1414 N N . LEU A 1 191 ? 17.126 1.773 -8.235 1.00 96.19 191 LEU A N 1
ATOM 1415 C CA . LEU A 1 191 ? 17.079 0.987 -7.002 1.00 96.19 191 LEU A CA 1
ATOM 1416 C C . LEU A 1 191 ? 18.456 0.476 -6.560 1.00 96.19 191 LEU A C 1
ATOM 1418 O O . LEU A 1 191 ? 18.553 -0.061 -5.460 1.00 96.19 191 LEU A O 1
ATOM 1422 N N . LEU A 1 192 ? 19.502 0.597 -7.380 1.00 95.94 192 LEU A N 1
ATOM 1423 C CA . LEU A 1 192 ? 20.822 0.050 -7.063 1.00 95.94 192 LEU A CA 1
ATOM 1424 C C . LEU A 1 192 ? 21.535 0.872 -5.973 1.00 95.94 192 LEU A C 1
ATOM 1426 O O . LEU A 1 192 ? 21.235 2.062 -5.795 1.00 95.94 192 LEU A O 1
ATOM 1430 N N . PRO A 1 193 ? 22.490 0.263 -5.246 1.00 92.44 193 PRO A N 1
ATOM 1431 C CA . PRO A 1 193 ? 23.368 0.993 -4.336 1.00 92.44 193 PRO A CA 1
ATOM 1432 C C . PRO A 1 193 ? 24.078 2.158 -5.042 1.00 92.44 193 PRO A C 1
ATOM 1434 O O . PRO A 1 193 ? 24.477 2.050 -6.199 1.00 92.44 193 PRO A O 1
ATOM 1437 N N . GLY A 1 194 ? 24.221 3.290 -4.350 1.00 87.31 194 GLY A N 1
ATOM 1438 C CA . GLY A 1 194 ? 24.810 4.515 -4.911 1.00 87.31 194 GLY A CA 1
ATOM 1439 C C . GLY A 1 194 ? 23.832 5.413 -5.682 1.00 87.31 194 GLY A C 1
ATOM 1440 O O . GLY A 1 194 ? 24.198 6.528 -6.052 1.00 87.31 194 GLY A O 1
ATOM 1441 N N . SER A 1 195 ? 22.584 4.980 -5.887 1.00 88.69 195 SER A N 1
ATOM 1442 C CA . SER A 1 195 ? 21.503 5.870 -6.325 1.00 88.69 195 SER A CA 1
ATOM 1443 C C . SER A 1 195 ? 21.095 6.853 -5.209 1.00 88.69 195 SER A C 1
ATOM 1445 O O . SER A 1 195 ? 21.363 6.594 -4.034 1.00 88.69 195 SER A O 1
ATOM 1447 N N . PRO A 1 196 ? 20.398 7.964 -5.526 1.00 85.69 196 PRO A N 1
ATOM 1448 C CA . PRO A 1 196 ? 19.897 8.900 -4.511 1.00 85.69 196 PRO A CA 1
ATOM 1449 C C . PRO A 1 196 ? 18.868 8.318 -3.518 1.00 85.69 196 PRO A C 1
ATOM 1451 O O . PRO A 1 196 ? 18.491 9.011 -2.575 1.00 85.69 196 PRO A O 1
ATOM 1454 N N . GLY A 1 197 ? 18.385 7.086 -3.731 1.00 86.50 197 GLY A N 1
ATOM 1455 C CA . GLY A 1 197 ? 17.337 6.457 -2.923 1.00 86.50 197 GLY A CA 1
ATOM 1456 C C . GLY A 1 197 ? 15.940 7.060 -3.126 1.00 86.50 197 GLY A C 1
ATOM 1457 O O . GLY A 1 197 ? 15.723 7.948 -3.958 1.00 86.50 197 GLY A O 1
ATOM 1458 N N . LEU A 1 198 ? 14.960 6.573 -2.356 1.00 93.50 198 LEU A N 1
ATOM 1459 C CA . LEU A 1 198 ? 13.596 7.108 -2.326 1.00 93.50 198 LEU A CA 1
ATOM 1460 C C . LEU A 1 198 ? 13.301 7.693 -0.949 1.00 93.50 198 LEU A C 1
ATOM 1462 O O . LEU A 1 198 ? 12.729 7.031 -0.088 1.00 93.50 198 LEU A O 1
ATOM 1466 N N . VAL A 1 199 ? 13.650 8.966 -0.767 1.00 94.81 199 VAL A N 1
ATOM 1467 C CA . VAL A 1 199 ? 13.352 9.688 0.477 1.00 94.81 199 VAL A CA 1
ATOM 1468 C C . VAL A 1 199 ? 11.844 9.725 0.726 1.00 94.81 199 VAL A C 1
ATOM 1470 O O . VAL A 1 199 ? 11.079 10.180 -0.136 1.00 94.81 199 VAL A O 1
ATOM 1473 N N . ASP A 1 200 ? 11.442 9.270 1.911 1.00 96.19 200 ASP A N 1
ATOM 1474 C CA . ASP A 1 200 ? 10.069 9.264 2.392 1.00 96.19 200 ASP A CA 1
ATOM 1475 C C . ASP A 1 200 ? 9.612 10.694 2.745 1.00 96.19 200 ASP A C 1
ATOM 1477 O O . ASP A 1 200 ? 10.084 11.275 3.723 1.00 96.19 200 ASP A O 1
ATOM 1481 N N . PRO A 1 201 ? 8.667 11.283 1.989 1.00 96.75 201 PRO A N 1
ATOM 1482 C CA . PRO A 1 201 ? 8.176 12.637 2.240 1.00 96.75 201 PRO A CA 1
ATOM 1483 C C . PRO A 1 201 ? 7.247 12.730 3.460 1.00 96.75 201 PRO A C 1
ATOM 1485 O O . PRO A 1 201 ? 6.807 13.824 3.815 1.00 96.75 201 PRO A O 1
ATOM 1488 N N . CYS A 1 202 ? 6.867 11.597 4.055 1.00 96.19 202 CYS A N 1
ATOM 1489 C CA . CYS A 1 202 ? 6.002 11.547 5.222 1.00 96.19 202 CYS A CA 1
ATOM 1490 C C . CYS A 1 202 ? 6.781 11.536 6.536 1.00 96.19 202 CYS A C 1
ATOM 1492 O O . CYS A 1 202 ? 6.155 11.787 7.569 1.00 96.19 202 CYS A O 1
ATOM 1494 N N . GLU A 1 203 ? 8.093 11.295 6.528 1.00 93.25 203 GLU A N 1
ATOM 1495 C CA . GLU A 1 203 ? 8.936 11.334 7.723 1.00 93.25 203 GLU A CA 1
ATOM 1496 C C . GLU A 1 203 ? 9.681 12.661 7.883 1.00 93.25 203 GLU A C 1
ATOM 1498 O O . GLU A 1 203 ? 9.944 13.377 6.921 1.00 93.25 203 GLU A O 1
ATOM 1503 N N . ARG A 1 204 ? 9.951 13.028 9.143 1.00 89.50 204 ARG A N 1
ATOM 1504 C CA . ARG A 1 204 ? 10.689 14.259 9.469 1.00 89.50 204 ARG A CA 1
ATOM 1505 C C . ARG A 1 204 ? 12.178 14.091 9.188 1.00 89.50 204 ARG A C 1
ATOM 1507 O O . ARG A 1 204 ? 12.790 14.974 8.599 1.00 89.50 204 ARG A O 1
ATOM 1514 N N . GLU A 1 205 ? 12.729 12.975 9.650 1.00 90.69 205 GLU A N 1
ATOM 1515 C CA . GLU A 1 205 ? 14.105 12.593 9.366 1.00 90.69 205 GLU A CA 1
ATOM 1516 C C . GLU A 1 205 ? 14.190 11.989 7.959 1.00 90.69 205 GLU A C 1
ATOM 1518 O O . GLU A 1 205 ? 13.223 11.365 7.509 1.00 90.69 205 GLU A O 1
ATOM 1523 N N . PRO A 1 206 ? 15.321 12.151 7.254 1.00 92.00 206 PRO A N 1
ATOM 1524 C CA . PRO A 1 206 ? 15.502 11.582 5.926 1.00 92.00 206 PRO A CA 1
ATOM 1525 C C . PRO A 1 206 ? 15.558 10.049 6.010 1.00 92.00 206 PRO A C 1
ATOM 1527 O O . PRO A 1 206 ? 16.598 9.462 6.297 1.00 92.00 206 PRO A O 1
ATOM 1530 N N . VAL A 1 207 ? 14.421 9.401 5.756 1.00 93.44 207 VAL A N 1
ATOM 1531 C CA . VAL A 1 207 ? 14.282 7.940 5.708 1.00 93.44 207 VAL A CA 1
ATOM 1532 C C . VAL A 1 207 ? 14.221 7.492 4.251 1.00 93.44 207 VAL A C 1
ATOM 1534 O O . VAL A 1 207 ? 13.410 8.001 3.482 1.00 93.44 207 VAL A O 1
ATOM 1537 N N . ASP A 1 208 ? 15.058 6.530 3.863 1.00 94.19 208 ASP A N 1
ATOM 1538 C CA . ASP A 1 208 ? 14.960 5.883 2.551 1.00 94.19 208 ASP A CA 1
ATOM 1539 C C . ASP A 1 208 ? 13.902 4.770 2.588 1.00 94.19 208 ASP A C 1
ATOM 1541 O O . ASP A 1 208 ? 14.049 3.773 3.299 1.00 94.19 208 ASP A O 1
ATOM 1545 N N . ALA A 1 209 ? 12.847 4.902 1.784 1.00 95.38 209 ALA A N 1
ATOM 1546 C CA . ALA A 1 209 ? 11.790 3.900 1.657 1.00 95.38 209 ALA A CA 1
ATOM 1547 C C . ALA A 1 209 ? 12.294 2.563 1.078 1.00 95.38 209 ALA A C 1
ATOM 1549 O O . ALA A 1 209 ? 11.609 1.541 1.198 1.00 95.38 209 ALA A O 1
ATOM 1550 N N . LEU A 1 210 ? 13.484 2.550 0.465 1.00 94.56 210 LEU A N 1
ATOM 1551 C CA . LEU A 1 210 ? 14.137 1.344 -0.039 1.00 94.56 210 LEU A CA 1
ATOM 1552 C C . LEU A 1 210 ? 15.011 0.637 1.005 1.00 94.56 210 LEU A C 1
ATOM 1554 O O . LEU A 1 210 ? 15.501 -0.450 0.711 1.00 94.56 210 LEU A O 1
ATOM 1558 N N . ALA A 1 211 ? 15.204 1.185 2.209 1.00 90.44 211 ALA A N 1
ATOM 1559 C CA . ALA A 1 211 ? 16.174 0.674 3.188 1.00 90.44 211 ALA A CA 1
ATOM 1560 C C . ALA A 1 211 ? 16.011 -0.820 3.546 1.00 90.44 211 ALA A C 1
ATOM 1562 O O . ALA A 1 211 ? 16.983 -1.472 3.910 1.00 90.44 211 ALA A O 1
ATOM 1563 N N . GLY A 1 212 ? 14.803 -1.381 3.417 1.00 90.00 212 GLY A N 1
ATOM 1564 C CA . GLY A 1 212 ? 14.540 -2.806 3.653 1.00 90.00 212 GLY A CA 1
ATOM 1565 C C . GLY A 1 212 ? 14.956 -3.758 2.519 1.00 90.00 212 GLY A C 1
ATOM 1566 O O . GLY A 1 212 ? 14.876 -4.970 2.702 1.00 90.00 212 GLY A O 1
ATOM 1567 N N . LEU A 1 213 ? 15.362 -3.249 1.351 1.00 94.62 213 LEU A N 1
ATOM 1568 C CA . LEU A 1 213 ? 15.798 -4.069 0.218 1.00 94.62 213 LEU A CA 1
ATOM 1569 C C . LEU A 1 213 ? 17.286 -4.405 0.308 1.00 94.62 213 LEU A C 1
ATOM 1571 O O . LEU A 1 213 ? 18.126 -3.505 0.386 1.00 94.62 213 LEU A O 1
ATOM 1575 N N . THR A 1 214 ? 17.596 -5.695 0.189 1.00 96.38 214 THR A N 1
ATOM 1576 C CA . THR A 1 214 ? 18.970 -6.188 0.053 1.00 96.38 214 THR A CA 1
ATOM 1577 C C . THR A 1 214 ? 19.555 -5.826 -1.311 1.00 96.38 214 THR A C 1
ATOM 1579 O O . THR A 1 214 ? 18.821 -5.658 -2.287 1.00 96.38 214 THR A O 1
ATOM 1582 N N . ASP A 1 215 ? 20.883 -5.766 -1.403 1.00 96.56 215 ASP A N 1
ATOM 1583 C CA . ASP A 1 215 ? 21.583 -5.490 -2.666 1.00 96.56 215 ASP A CA 1
ATOM 1584 C C . ASP A 1 215 ? 21.225 -6.508 -3.755 1.00 96.56 215 ASP A C 1
ATOM 1586 O O . ASP A 1 215 ? 20.962 -6.127 -4.894 1.00 96.56 215 ASP A O 1
ATOM 1590 N N . GLN A 1 216 ? 21.096 -7.787 -3.387 1.00 97.94 216 GLN A N 1
ATOM 1591 C CA . GLN A 1 216 ? 20.663 -8.829 -4.317 1.00 97.94 216 GLN A CA 1
ATOM 1592 C C . GLN A 1 216 ? 19.234 -8.593 -4.823 1.00 97.94 216 GLN A C 1
ATOM 1594 O O . GLN A 1 216 ? 18.989 -8.679 -6.021 1.00 97.94 216 GLN A O 1
ATOM 1599 N N . ALA A 1 217 ? 18.290 -8.239 -3.943 1.00 97.75 217 ALA A N 1
ATOM 1600 C CA . ALA A 1 217 ? 16.918 -7.956 -4.365 1.00 97.75 217 ALA A CA 1
ATOM 1601 C C . ALA A 1 217 ? 16.850 -6.737 -5.302 1.00 97.75 217 ALA A C 1
ATOM 1603 O O . ALA A 1 217 ? 16.073 -6.727 -6.257 1.00 97.75 217 ALA A O 1
ATOM 1604 N N . ARG A 1 218 ? 17.683 -5.717 -5.056 1.00 97.69 218 ARG A N 1
ATOM 1605 C CA . ARG A 1 218 ? 17.803 -4.534 -5.924 1.00 97.69 218 ARG A CA 1
ATOM 1606 C C . ARG A 1 218 ? 18.312 -4.911 -7.314 1.00 97.69 218 ARG A C 1
ATOM 1608 O O . ARG A 1 218 ? 17.737 -4.450 -8.303 1.00 97.69 218 ARG A O 1
ATOM 1615 N N . GLU A 1 219 ? 19.337 -5.757 -7.391 1.00 98.12 219 GLU A N 1
ATOM 1616 C CA . GLU A 1 219 ? 19.869 -6.282 -8.654 1.00 98.12 219 GLU A CA 1
ATOM 1617 C C . GLU A 1 219 ? 18.813 -7.110 -9.398 1.00 98.12 219 GLU A C 1
ATOM 1619 O O . GLU A 1 219 ? 18.527 -6.847 -10.566 1.00 98.12 219 GLU A O 1
ATOM 1624 N N . ASP A 1 220 ? 18.146 -8.038 -8.707 1.00 98.62 220 ASP A N 1
ATOM 1625 C CA . ASP A 1 220 ? 17.149 -8.926 -9.311 1.00 98.62 220 ASP A CA 1
ATOM 1626 C C . ASP A 1 220 ? 15.955 -8.142 -9.883 1.00 98.62 220 ASP A C 1
ATOM 1628 O O . ASP A 1 220 ? 15.509 -8.405 -11.007 1.00 98.62 220 ASP A O 1
ATOM 1632 N N . ILE A 1 221 ? 15.442 -7.144 -9.148 1.00 98.50 221 ILE A N 1
ATOM 1633 C CA . ILE A 1 221 ? 14.376 -6.256 -9.641 1.00 98.50 221 ILE A CA 1
ATOM 1634 C C . ILE A 1 221 ? 14.867 -5.465 -10.859 1.00 98.50 221 ILE A C 1
ATOM 1636 O O . ILE A 1 221 ? 14.140 -5.349 -11.849 1.00 98.50 221 ILE A O 1
ATOM 1640 N N . THR A 1 222 ? 16.097 -4.947 -10.817 1.00 98.50 222 THR A N 1
ATOM 1641 C CA . THR A 1 222 ? 16.690 -4.174 -11.918 1.00 98.50 222 THR A CA 1
ATOM 1642 C C . THR A 1 222 ? 16.819 -5.027 -13.182 1.00 98.50 222 THR A C 1
ATOM 1644 O O . THR A 1 222 ? 16.322 -4.636 -14.242 1.00 98.50 222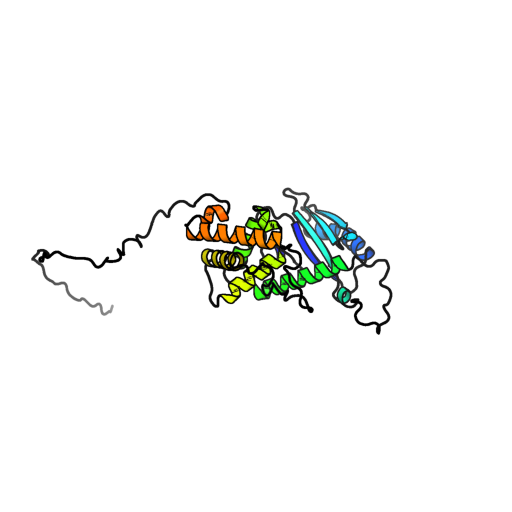 THR A O 1
ATOM 1647 N N . ALA A 1 223 ? 17.380 -6.233 -13.076 1.00 98.69 223 ALA A N 1
ATOM 1648 C CA . ALA A 1 223 ? 17.495 -7.188 -14.177 1.00 98.69 223 ALA A CA 1
ATOM 1649 C C . ALA A 1 223 ? 16.116 -7.608 -14.725 1.00 98.69 223 ALA A C 1
ATOM 1651 O O . ALA A 1 223 ? 15.903 -7.667 -15.944 1.00 98.69 223 ALA A O 1
ATOM 1652 N N . SER A 1 224 ? 15.141 -7.837 -13.838 1.00 98.69 224 SER A N 1
ATOM 1653 C CA . SER A 1 224 ? 13.757 -8.136 -14.216 1.00 98.69 224 SER A CA 1
ATOM 1654 C C . SER A 1 224 ? 13.119 -6.983 -15.003 1.00 98.69 224 SER A C 1
ATOM 1656 O O . SER A 1 224 ? 12.529 -7.205 -16.065 1.00 98.69 224 SER A O 1
ATOM 1658 N N . ALA A 1 225 ? 13.303 -5.736 -14.557 1.00 98.75 225 ALA A N 1
ATOM 1659 C CA . ALA A 1 225 ? 12.820 -4.545 -15.252 1.00 98.75 225 ALA A CA 1
ATOM 1660 C C . ALA A 1 225 ? 13.497 -4.343 -16.615 1.00 98.75 225 ALA A C 1
ATOM 1662 O O . ALA A 1 225 ? 12.816 -4.031 -17.592 1.00 98.75 225 ALA A O 1
ATOM 1663 N N . GLN A 1 226 ? 14.806 -4.591 -16.727 1.00 98.81 226 GLN A N 1
ATOM 1664 C CA . GLN A 1 226 ? 15.530 -4.555 -18.005 1.00 98.81 226 GLN A CA 1
ATOM 1665 C C . GLN A 1 226 ? 14.975 -5.574 -19.007 1.00 98.81 226 GLN A C 1
ATOM 1667 O O . GLN A 1 226 ? 14.886 -5.299 -20.208 1.00 98.81 226 GLN A O 1
ATOM 1672 N N . HIS A 1 227 ? 14.594 -6.766 -18.542 1.00 98.69 227 HIS A N 1
ATOM 1673 C CA . HIS A 1 227 ? 13.930 -7.752 -19.389 1.00 98.69 227 HIS A CA 1
ATOM 1674 C C . HIS A 1 227 ? 12.518 -7.312 -19.789 1.00 98.69 227 HIS A C 1
ATOM 1676 O O . HIS A 1 227 ? 12.197 -7.319 -20.980 1.00 98.69 227 HIS A O 1
ATOM 1682 N N . ALA A 1 228 ? 11.707 -6.863 -18.829 1.00 98.56 228 ALA A N 1
ATOM 1683 C CA . ALA A 1 228 ? 10.357 -6.368 -19.079 1.00 98.56 228 ALA A CA 1
ATOM 1684 C C . ALA A 1 228 ? 10.346 -5.197 -20.074 1.00 98.56 228 ALA A C 1
ATOM 1686 O O . ALA A 1 228 ? 9.535 -5.177 -20.999 1.00 98.56 228 ALA A O 1
ATOM 1687 N N . LEU A 1 229 ? 11.292 -4.264 -19.956 1.00 98.38 229 LEU A N 1
ATOM 1688 C CA . LEU A 1 229 ? 11.434 -3.136 -20.872 1.00 98.38 229 LEU A CA 1
ATOM 1689 C C . LEU A 1 229 ? 11.711 -3.588 -22.312 1.00 98.38 229 LEU A C 1
ATOM 1691 O O . LEU A 1 229 ? 11.094 -3.078 -23.248 1.00 98.38 229 LEU A O 1
ATOM 1695 N N . ARG A 1 230 ? 12.587 -4.585 -22.506 1.00 98.56 230 ARG A N 1
ATOM 1696 C CA . ARG A 1 230 ? 12.828 -5.178 -23.833 1.00 98.56 230 ARG A CA 1
ATOM 1697 C C . ARG A 1 230 ? 11.566 -5.838 -24.382 1.00 98.56 230 ARG A C 1
ATOM 1699 O O . ARG A 1 230 ? 11.236 -5.623 -25.544 1.00 98.56 230 ARG A O 1
ATOM 1706 N N . LEU A 1 231 ? 10.823 -6.580 -23.559 1.00 98.44 231 LEU A N 1
ATOM 1707 C CA . LEU A 1 231 ? 9.537 -7.152 -23.974 1.00 98.44 231 LEU A CA 1
ATOM 1708 C C . LEU A 1 231 ? 8.560 -6.059 -24.426 1.00 98.44 231 LEU A C 1
ATOM 1710 O O . LEU A 1 231 ? 7.943 -6.199 -25.479 1.00 98.44 231 LEU A O 1
ATOM 1714 N N . VAL A 1 232 ? 8.458 -4.947 -23.693 1.00 97.50 232 VAL A N 1
ATOM 1715 C CA . VAL A 1 232 ? 7.628 -3.795 -24.087 1.00 97.50 232 VAL A CA 1
ATOM 1716 C C . VAL A 1 232 ? 8.086 -3.217 -25.431 1.00 97.50 232 VAL A C 1
ATOM 1718 O O . VAL A 1 232 ? 7.257 -3.045 -26.327 1.00 97.50 232 VAL A O 1
ATOM 1721 N N . ALA A 1 233 ? 9.390 -2.991 -25.615 1.00 96.94 233 ALA A N 1
ATOM 1722 C CA . ALA A 1 233 ? 9.955 -2.455 -26.857 1.00 96.94 233 ALA A CA 1
ATOM 1723 C C . ALA A 1 233 ? 9.673 -3.356 -28.074 1.00 96.94 233 ALA A C 1
ATOM 1725 O O . ALA A 1 233 ? 9.339 -2.865 -29.153 1.00 96.94 233 ALA A O 1
ATOM 1726 N N . PHE A 1 234 ? 9.718 -4.678 -27.889 1.00 97.25 234 PHE A N 1
ATOM 1727 C CA . PHE A 1 234 ? 9.411 -5.666 -28.926 1.00 97.25 234 PHE A CA 1
ATOM 1728 C C . PHE A 1 234 ? 7.924 -6.060 -28.987 1.00 97.25 234 PHE A C 1
ATOM 1730 O O . PHE A 1 234 ? 7.586 -7.106 -29.538 1.00 97.25 234 PHE A O 1
ATOM 1737 N N . ARG A 1 235 ? 7.014 -5.215 -28.472 1.00 95.69 235 ARG A N 1
ATOM 1738 C CA . ARG A 1 235 ? 5.545 -5.391 -28.528 1.00 95.69 235 ARG A CA 1
ATOM 1739 C C . ARG A 1 235 ? 5.028 -6.659 -27.830 1.00 95.69 235 ARG A C 1
ATOM 1741 O O . ARG A 1 235 ? 3.954 -7.163 -28.147 1.00 95.69 235 ARG A O 1
ATOM 1748 N N . GLN A 1 236 ? 5.759 -7.150 -26.836 1.00 97.12 236 GLN A N 1
ATOM 1749 C CA . GLN A 1 236 ? 5.426 -8.316 -26.011 1.00 97.12 236 GLN A CA 1
ATOM 1750 C C . GLN A 1 236 ? 4.977 -7.927 -24.592 1.00 97.12 236 GLN A C 1
ATOM 1752 O O . GLN A 1 236 ? 5.148 -8.695 -23.649 1.00 97.12 236 GLN A O 1
ATOM 1757 N N . ILE A 1 237 ? 4.374 -6.743 -24.427 1.00 97.25 237 ILE A N 1
ATOM 1758 C CA . ILE A 1 237 ? 3.895 -6.240 -23.125 1.00 97.25 237 ILE A CA 1
ATOM 1759 C C . ILE A 1 237 ? 2.905 -7.189 -22.430 1.00 97.25 237 ILE A C 1
ATOM 1761 O O . ILE A 1 237 ? 2.902 -7.274 -21.209 1.00 97.25 237 ILE A O 1
ATOM 1765 N N . HIS A 1 238 ? 2.123 -7.956 -23.192 1.00 97.56 238 HIS A N 1
ATOM 1766 C CA . HIS A 1 238 ? 1.190 -8.956 -22.663 1.00 97.56 238 HIS A CA 1
ATOM 1767 C C . HIS A 1 238 ? 1.887 -9.990 -21.757 1.00 97.56 238 HIS A C 1
ATOM 1769 O O . HIS A 1 238 ? 1.335 -10.365 -20.729 1.00 97.56 238 HIS A O 1
ATOM 1775 N N . LYS A 1 239 ? 3.148 -10.352 -22.048 1.00 98.06 239 LYS A N 1
ATOM 1776 C CA . LYS A 1 239 ? 3.951 -11.237 -21.187 1.00 98.06 239 LYS A CA 1
ATOM 1777 C C . LYS A 1 239 ? 4.291 -10.593 -19.843 1.00 98.06 239 LYS A C 1
ATOM 1779 O O . LYS A 1 239 ? 4.239 -11.261 -18.819 1.00 98.06 239 LYS A O 1
ATOM 1784 N N . VAL A 1 240 ? 4.602 -9.294 -19.837 1.00 97.81 240 VAL A N 1
ATOM 1785 C CA . VAL A 1 240 ? 4.862 -8.525 -18.603 1.00 97.81 240 VAL A CA 1
ATOM 1786 C C . VAL A 1 240 ? 3.586 -8.424 -17.760 1.00 97.81 240 VAL A C 1
ATOM 1788 O O . VAL A 1 240 ? 3.607 -8.600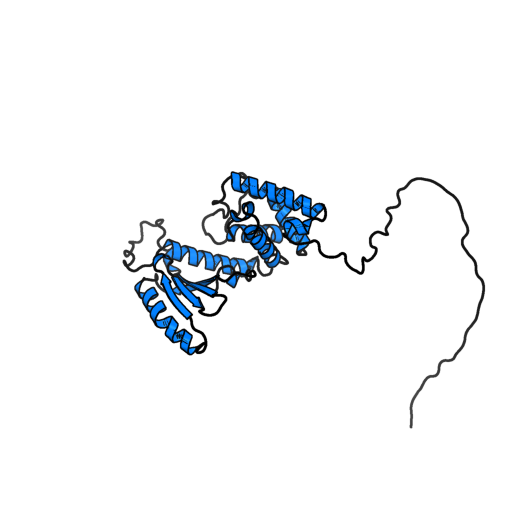 -16.541 1.00 97.81 240 VAL A O 1
ATOM 1791 N N . LEU A 1 241 ? 2.453 -8.198 -18.426 1.00 97.94 241 LEU A N 1
ATOM 1792 C CA . LEU A 1 241 ? 1.132 -8.115 -17.805 1.00 97.94 241 LEU A CA 1
ATOM 1793 C C . LEU A 1 241 ? 0.553 -9.483 -17.407 1.00 97.94 241 LEU A C 1
ATOM 1795 O O . LEU A 1 241 ? -0.486 -9.518 -16.763 1.00 97.94 241 LEU A O 1
ATOM 1799 N N . GLY A 1 242 ? 1.207 -10.597 -17.759 1.00 97.19 242 GLY A N 1
ATOM 1800 C CA . GLY A 1 242 ? 0.721 -11.941 -17.437 1.00 97.19 242 GLY A CA 1
ATOM 1801 C C . GLY A 1 242 ? -0.612 -12.281 -18.107 1.00 97.19 242 GLY A C 1
ATOM 1802 O O . GLY A 1 242 ? -1.441 -12.953 -17.503 1.00 97.19 242 GLY A O 1
ATOM 1803 N N . MET A 1 243 ? -0.832 -11.793 -19.328 1.00 97.25 243 MET A N 1
ATOM 1804 C CA . MET A 1 243 ? -2.070 -11.991 -20.081 1.00 97.25 243 MET A CA 1
ATOM 1805 C C . MET A 1 243 ? -1.796 -12.459 -21.510 1.00 97.25 243 MET A C 1
ATOM 1807 O O . MET A 1 243 ? -0.693 -12.294 -22.040 1.00 97.25 243 MET A O 1
ATOM 1811 N N . ASP A 1 244 ? -2.835 -12.974 -22.159 1.00 97.19 244 ASP A N 1
ATOM 1812 C CA . ASP A 1 244 ? -2.794 -13.278 -23.584 1.00 97.19 244 ASP A CA 1
ATOM 1813 C C . ASP A 1 244 ? -2.711 -11.999 -24.432 1.00 97.19 244 ASP A C 1
ATOM 1815 O O . ASP A 1 244 ? -3.214 -10.936 -24.038 1.00 97.19 244 ASP A O 1
ATOM 1819 N N . PRO A 1 245 ? -2.078 -12.060 -25.617 1.00 95.75 245 PRO A N 1
ATOM 1820 C CA . PRO A 1 245 ? -2.072 -10.937 -26.537 1.00 95.75 245 PRO A CA 1
ATOM 1821 C C . PRO A 1 245 ? -3.504 -10.578 -26.947 1.00 95.75 245 PRO A C 1
ATOM 1823 O O . PRO A 1 245 ? -4.297 -11.432 -27.343 1.00 95.75 245 PRO A O 1
ATOM 1826 N N . LEU A 1 246 ? -3.823 -9.284 -26.890 1.00 93.06 246 LEU A N 1
ATOM 1827 C CA . LEU A 1 246 ? -5.110 -8.790 -27.368 1.00 93.06 246 LEU A CA 1
ATOM 1828 C C . LEU A 1 246 ? -5.259 -9.050 -28.877 1.00 93.06 246 LEU A C 1
ATOM 1830 O O . LEU A 1 246 ? -4.272 -8.950 -29.617 1.00 93.06 246 LEU A O 1
ATOM 1834 N N . PRO A 1 247 ? -6.484 -9.330 -29.358 1.00 91.44 247 PRO A N 1
ATOM 1835 C CA . PRO A 1 247 ? -6.726 -9.513 -30.779 1.00 91.44 247 PRO A CA 1
ATOM 1836 C C . PRO A 1 247 ? -6.347 -8.242 -31.556 1.00 91.44 247 PRO A C 1
ATOM 1838 O O . PRO A 1 247 ? -6.553 -7.128 -31.057 1.00 91.44 247 PRO A O 1
ATOM 1841 N N . PRO A 1 248 ? -5.810 -8.374 -32.783 1.00 84.81 248 PRO A N 1
ATOM 1842 C CA . PRO A 1 248 ? -5.470 -7.218 -33.597 1.00 84.81 248 PRO A CA 1
ATOM 1843 C C . PRO A 1 248 ? -6.726 -6.369 -33.851 1.00 84.81 248 PRO A C 1
ATOM 1845 O O . PRO A 1 248 ? -7.815 -6.916 -34.060 1.00 84.81 248 PRO A O 1
ATOM 1848 N N . PRO A 1 249 ? -6.612 -5.029 -33.834 1.00 83.00 249 PRO A N 1
ATOM 1849 C CA . PRO A 1 249 ? -7.758 -4.162 -34.062 1.00 83.00 249 PRO A CA 1
ATOM 1850 C C . PRO A 1 249 ? -8.364 -4.445 -35.441 1.00 83.00 249 PRO A C 1
ATOM 1852 O O . PRO A 1 249 ? -7.664 -4.410 -36.451 1.00 83.00 249 PRO A O 1
ATOM 1855 N N . LYS A 1 250 ? -9.684 -4.686 -35.482 1.00 73.81 250 LYS A N 1
ATOM 1856 C CA . LYS A 1 250 ? -10.441 -5.010 -36.711 1.00 73.81 250 LYS A CA 1
ATOM 1857 C C . LYS A 1 250 ? -10.296 -3.951 -37.810 1.00 73.81 250 LYS A C 1
ATOM 1859 O O . LYS A 1 250 ? -10.393 -4.264 -38.989 1.00 73.81 250 LYS A O 1
ATOM 1864 N N . PHE A 1 251 ? -10.026 -2.709 -37.413 1.00 71.31 251 PHE A N 1
ATOM 1865 C CA . PHE A 1 251 ? -9.726 -1.600 -38.307 1.00 71.31 251 PHE A CA 1
ATOM 1866 C C . PHE A 1 251 ? -8.316 -1.101 -38.016 1.00 71.31 251 PHE A C 1
ATOM 1868 O O . PHE A 1 251 ? -8.120 -0.088 -37.340 1.00 71.31 251 PHE A O 1
ATOM 1875 N N . ALA A 1 252 ? -7.312 -1.817 -38.516 1.00 61.59 252 ALA A N 1
ATOM 1876 C CA . ALA A 1 252 ? -5.989 -1.239 -38.659 1.00 61.59 252 ALA A CA 1
ATOM 1877 C C . ALA A 1 252 ? -6.124 -0.056 -39.629 1.00 61.59 252 ALA A C 1
ATOM 1879 O O . ALA A 1 252 ? -6.140 -0.230 -40.845 1.00 61.59 252 ALA A O 1
ATOM 1880 N N . ARG A 1 253 ? -6.278 1.169 -39.107 1.00 61.75 253 ARG A N 1
ATOM 1881 C CA . ARG A 1 253 ? -6.022 2.366 -39.913 1.00 61.75 253 ARG A CA 1
ATOM 1882 C C . ARG A 1 253 ? -4.614 2.174 -40.460 1.00 61.75 253 ARG A C 1
ATOM 1884 O O . ARG A 1 253 ? -3.669 2.135 -39.675 1.00 61.75 253 ARG A O 1
ATOM 1891 N N . ASN A 1 254 ? -4.501 1.980 -41.773 1.00 56.28 254 ASN A N 1
ATOM 1892 C CA . ASN A 1 254 ? -3.253 1.786 -42.503 1.00 56.28 254 ASN A CA 1
ATOM 1893 C C . ASN A 1 254 ? -2.346 3.022 -42.351 1.00 56.28 254 ASN A C 1
ATOM 1895 O O . ASN A 1 254 ? -2.164 3.803 -43.276 1.00 56.28 254 ASN A O 1
ATOM 1899 N N . LEU A 1 255 ? -1.755 3.210 -41.172 1.00 56.38 255 LEU A N 1
ATOM 1900 C CA . LEU A 1 255 ? -0.716 4.205 -40.906 1.00 56.38 255 LEU A CA 1
ATOM 1901 C C . LEU A 1 255 ? 0.631 3.778 -41.513 1.00 56.38 255 LEU A C 1
ATOM 1903 O O . LEU A 1 255 ? 1.551 4.583 -41.601 1.00 56.38 255 LEU A O 1
ATOM 1907 N N . MET A 1 256 ? 0.734 2.528 -41.978 1.00 54.53 256 MET A N 1
ATOM 1908 C CA . MET A 1 256 ? 1.946 1.924 -42.541 1.00 54.53 256 MET A CA 1
ATOM 1909 C C . MET A 1 256 ? 2.080 2.068 -44.067 1.00 54.53 256 MET A C 1
ATOM 1911 O O . MET A 1 256 ? 3.011 1.508 -44.634 1.00 54.53 256 MET A O 1
ATOM 1915 N N . ASN A 1 257 ? 1.228 2.857 -44.738 1.00 48.75 257 ASN A N 1
ATOM 1916 C CA . ASN A 1 257 ? 1.413 3.170 -46.165 1.00 48.75 257 ASN A CA 1
ATOM 1917 C C . ASN A 1 257 ? 2.176 4.474 -46.447 1.00 48.75 257 ASN A C 1
ATOM 1919 O O . ASN A 1 257 ? 2.386 4.810 -47.612 1.00 48.75 257 ASN A O 1
ATOM 1923 N N . ARG A 1 258 ? 2.702 5.181 -45.434 1.00 55.66 258 ARG A N 1
ATOM 1924 C CA . ARG A 1 258 ? 3.773 6.166 -45.673 1.00 55.66 258 ARG A CA 1
ATOM 1925 C C . ARG A 1 258 ? 5.098 5.429 -45.861 1.00 55.66 258 ARG A C 1
ATOM 1927 O O . ARG A 1 258 ? 5.960 5.411 -44.988 1.00 55.66 258 ARG A O 1
ATOM 1934 N N . LYS A 1 259 ? 5.224 4.791 -47.026 1.00 48.84 259 LYS A N 1
ATOM 1935 C CA . LYS A 1 259 ? 6.472 4.264 -47.581 1.00 48.84 259 LYS A CA 1
ATOM 1936 C C . LYS A 1 259 ? 7.515 5.383 -47.457 1.00 48.84 259 LYS A C 1
ATOM 1938 O O . LYS A 1 259 ? 7.384 6.411 -48.118 1.00 48.84 259 LYS A O 1
ATOM 1943 N N . ARG A 1 260 ? 8.509 5.232 -46.572 1.00 53.53 260 ARG A N 1
ATOM 1944 C CA . ARG A 1 260 ? 9.721 6.064 -46.617 1.00 53.53 260 ARG A CA 1
ATOM 1945 C C . ARG A 1 260 ? 10.275 5.899 -48.030 1.00 53.53 260 ARG A C 1
ATOM 1947 O O . ARG A 1 260 ? 10.667 4.789 -48.389 1.00 53.53 260 ARG A O 1
ATOM 1954 N N . ARG A 1 261 ? 10.224 6.960 -48.843 1.00 43.53 261 ARG A N 1
ATOM 1955 C CA . ARG A 1 261 ? 10.943 7.008 -50.119 1.00 43.53 261 ARG A CA 1
ATOM 1956 C C . ARG A 1 261 ? 12.409 6.752 -49.780 1.00 43.53 261 ARG A C 1
ATOM 1958 O O . ARG A 1 261 ? 13.022 7.521 -49.050 1.00 43.53 261 ARG A O 1
ATOM 1965 N N . ARG A 1 262 ? 12.901 5.595 -50.205 1.00 40.25 262 ARG A N 1
ATOM 1966 C CA . ARG A 1 262 ? 14.321 5.286 -50.252 1.00 40.25 262 ARG A CA 1
ATOM 1967 C C . ARG A 1 262 ? 14.806 6.007 -51.503 1.00 40.25 262 ARG A C 1
ATOM 1969 O O . ARG A 1 262 ? 14.360 5.650 -52.589 1.00 40.25 262 ARG A O 1
ATOM 1976 N N . ASP A 1 263 ? 15.586 7.069 -51.339 1.00 44.22 263 ASP A N 1
ATOM 1977 C CA . ASP A 1 263 ? 16.24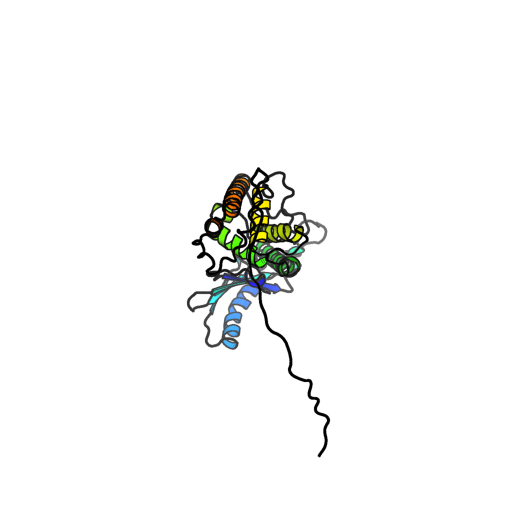4 7.723 -52.468 1.00 44.22 263 ASP A CA 1
ATOM 1978 C C . ASP A 1 263 ? 17.184 6.704 -53.125 1.00 44.22 263 ASP A C 1
ATOM 1980 O O . ASP A 1 263 ? 18.011 6.091 -52.446 1.00 44.22 263 ASP A O 1
ATOM 1984 N N . GLY A 1 264 ? 16.973 6.451 -54.417 1.00 35.66 264 GLY A N 1
ATOM 1985 C CA . GLY A 1 264 ? 17.698 5.433 -55.176 1.00 35.66 264 GLY A CA 1
ATOM 1986 C C . GLY A 1 264 ? 17.021 5.070 -56.499 1.00 35.66 264 GLY A C 1
ATOM 1987 O O . GLY A 1 264 ? 16.321 4.068 -56.564 1.00 35.66 264 GLY A O 1
ATOM 1988 N N . GLU A 1 265 ? 17.266 5.923 -57.496 1.00 35.47 265 GLU A N 1
ATOM 1989 C CA . GLU A 1 265 ? 17.394 5.662 -58.945 1.00 35.47 265 GLU A CA 1
ATOM 1990 C C . GLU A 1 265 ? 16.209 5.177 -59.820 1.00 35.47 265 GLU A C 1
ATOM 1992 O O . GLU A 1 265 ? 15.654 4.096 -59.659 1.00 35.47 265 GLU A O 1
ATOM 1997 N N . ALA A 1 266 ? 15.956 6.026 -60.834 1.00 39.53 266 ALA A N 1
ATOM 1998 C CA . ALA A 1 266 ? 15.581 5.780 -62.235 1.00 39.53 266 ALA A CA 1
ATOM 1999 C C . ALA A 1 266 ? 14.295 4.997 -62.578 1.00 39.53 266 ALA A C 1
ATOM 2001 O O . ALA A 1 266 ? 14.241 3.778 -62.465 1.00 39.53 266 ALA A O 1
ATOM 2002 N N . ASN A 1 267 ? 13.303 5.683 -63.166 1.00 31.64 267 ASN A N 1
ATOM 2003 C CA . ASN A 1 267 ? 13.085 5.622 -64.622 1.00 31.64 267 ASN A CA 1
ATOM 2004 C C . ASN A 1 267 ? 11.988 6.598 -65.085 1.00 31.64 267 ASN A C 1
ATOM 2006 O O . ASN A 1 267 ? 10.984 6.797 -64.400 1.00 31.64 267 ASN A O 1
ATOM 2010 N N . GLU A 1 268 ? 12.204 7.180 -66.261 1.00 40.59 268 GLU A N 1
ATOM 2011 C CA . GLU A 1 268 ? 11.265 8.010 -67.016 1.00 40.59 268 GLU A CA 1
ATOM 2012 C C . GLU A 1 268 ? 10.026 7.213 -67.453 1.00 40.59 268 GLU A C 1
ATOM 2014 O O . GLU A 1 268 ? 10.151 6.110 -67.982 1.00 40.59 268 GLU A O 1
ATOM 2019 N N . ALA A 1 269 ? 8.839 7.797 -67.270 1.00 31.62 269 ALA A N 1
ATOM 2020 C CA . ALA A 1 269 ? 7.664 7.598 -68.123 1.00 31.62 269 ALA A CA 1
ATOM 2021 C C . ALA A 1 269 ? 6.608 8.654 -67.755 1.00 31.62 269 ALA A C 1
ATOM 2023 O O . ALA A 1 269 ? 5.867 8.518 -66.779 1.00 31.62 269 ALA A O 1
ATOM 2024 N N . GLU A 1 270 ? 6.593 9.742 -68.523 1.00 33.03 270 GLU A N 1
ATOM 2025 C CA . GLU A 1 270 ? 5.529 10.743 -68.535 1.00 33.03 270 GLU A CA 1
ATOM 2026 C C . GLU A 1 270 ? 4.206 10.168 -69.068 1.00 33.03 270 GLU A C 1
ATOM 2028 O O . GLU A 1 270 ? 4.196 9.274 -69.913 1.00 33.03 270 GLU A O 1
ATOM 2033 N N . GLY A 1 271 ? 3.093 10.782 -68.649 1.00 31.62 271 GLY A N 1
ATOM 2034 C CA . GLY A 1 271 ? 1.899 10.883 -69.494 1.00 31.62 271 GLY A CA 1
ATOM 2035 C C . GLY A 1 271 ? 0.664 10.142 -69.002 1.00 31.62 271 GLY A C 1
ATOM 2036 O O . GLY A 1 271 ? 0.245 9.149 -69.589 1.00 31.62 271 GLY A O 1
ATOM 2037 N N . ALA A 1 272 ? 0.049 10.668 -67.945 1.00 34.12 272 ALA A N 1
ATOM 2038 C CA . ALA A 1 272 ? -1.282 10.292 -67.500 1.00 34.12 272 ALA A CA 1
ATOM 2039 C C . ALA A 1 272 ? -2.384 10.884 -68.407 1.00 34.12 272 ALA A C 1
ATOM 2041 O O . ALA A 1 272 ? -2.408 12.084 -68.659 1.00 34.12 272 ALA A O 1
ATOM 2042 N N . ASP A 1 273 ? -3.301 9.994 -68.785 1.00 33.00 273 ASP A N 1
ATOM 2043 C CA . ASP A 1 273 ? -4.763 10.100 -68.666 1.00 33.00 273 ASP A CA 1
ATOM 2044 C C . ASP A 1 273 ? -5.595 11.007 -69.602 1.00 33.00 273 ASP A C 1
ATOM 2046 O O . ASP A 1 273 ? -5.303 12.171 -69.873 1.00 33.00 273 ASP A O 1
ATOM 2050 N N . GLY A 1 274 ? -6.715 10.418 -70.048 1.00 32.62 274 GLY A N 1
ATOM 2051 C CA . GLY A 1 274 ? -7.863 11.102 -70.647 1.00 32.62 274 GLY A CA 1
ATOM 2052 C C . GLY A 1 274 ? -8.604 11.941 -69.593 1.00 32.62 274 GLY A C 1
ATOM 2053 O O . GLY A 1 274 ? -8.244 11.970 -68.429 1.00 32.62 274 GLY A O 1
ATOM 2054 N N . LYS A 1 275 ? -9.691 12.658 -69.872 1.00 35.16 275 LYS A N 1
ATOM 2055 C CA . LYS A 1 275 ? -10.828 12.355 -70.739 1.00 35.16 275 LYS A CA 1
ATOM 2056 C C . LYS A 1 275 ? -11.688 13.628 -70.819 1.00 35.16 275 LYS A C 1
ATOM 2058 O O . LYS A 1 275 ? -11.824 14.353 -69.836 1.00 35.16 275 LYS A O 1
ATOM 2063 N N . LYS A 1 276 ? -12.253 13.887 -71.997 1.00 33.91 276 LYS A N 1
ATOM 2064 C CA . LYS A 1 276 ? -13.134 15.015 -72.328 1.00 33.91 276 LYS A CA 1
ATOM 2065 C C . LYS A 1 276 ? -14.606 14.752 -71.964 1.00 33.91 276 LYS A C 1
ATOM 2067 O O . LYS A 1 276 ? -15.054 13.609 -72.022 1.00 33.91 276 LYS A O 1
ATOM 2072 N N . ASP A 1 277 ? -15.299 15.878 -71.761 1.00 35.44 277 ASP A N 1
ATOM 2073 C CA . ASP A 1 277 ? -16.734 16.180 -71.941 1.00 35.44 277 ASP A CA 1
ATOM 2074 C C . ASP A 1 277 ? -17.746 15.701 -70.885 1.00 35.44 277 ASP A C 1
ATOM 2076 O O . ASP A 1 277 ? -17.680 14.576 -70.408 1.00 35.44 277 ASP A O 1
ATOM 2080 N N . LYS A 1 278 ? -18.823 16.424 -70.537 1.00 35.06 278 LYS A N 1
ATOM 2081 C CA . LYS A 1 278 ? -19.327 17.818 -70.668 1.00 35.06 278 LYS A CA 1
ATOM 2082 C C . LYS A 1 278 ? -20.764 17.742 -70.106 1.00 35.06 278 LYS A C 1
ATOM 2084 O O . LYS A 1 278 ? -21.446 16.791 -70.474 1.00 35.06 278 LYS A O 1
ATOM 2089 N N . LYS A 1 279 ? -21.247 18.700 -69.294 1.00 31.94 279 LYS A N 1
ATOM 2090 C CA . LYS A 1 279 ? -22.487 19.481 -69.558 1.00 31.94 279 LYS A CA 1
ATOM 2091 C C . LYS A 1 279 ? -22.858 20.459 -68.434 1.00 31.94 279 LYS A C 1
ATOM 2093 O O . LYS A 1 279 ? -22.775 20.154 -67.251 1.00 31.94 279 LYS A O 1
ATOM 2098 N N . GLU A 1 280 ? -23.279 21.619 -68.918 1.00 33.75 280 GLU A N 1
ATOM 2099 C CA . GLU A 1 280 ? -23.727 22.868 -68.308 1.00 33.75 280 GLU A CA 1
ATOM 2100 C C . GLU A 1 280 ? -25.067 22.807 -67.543 1.00 33.75 280 GLU A C 1
ATOM 2102 O O . GLU A 1 280 ? -26.009 22.149 -67.975 1.00 33.75 280 GLU A O 1
ATOM 2107 N N . GLU A 1 281 ? -25.091 23.542 -66.424 1.00 32.44 281 GLU A N 1
ATOM 2108 C CA . GLU A 1 281 ? -25.895 24.753 -66.134 1.00 32.44 281 GLU A CA 1
ATOM 2109 C C . GLU A 1 281 ? -27.448 24.742 -66.072 1.00 32.44 281 GLU A C 1
ATOM 2111 O O . GLU A 1 281 ? -28.155 24.230 -66.933 1.00 32.44 281 GLU A O 1
ATOM 2116 N N . GLN A 1 282 ? -27.915 25.521 -65.078 1.00 30.86 282 GLN A N 1
ATOM 2117 C CA . GLN A 1 282 ? -29.194 26.239 -64.906 1.00 30.86 282 GLN A CA 1
ATOM 2118 C C . GLN A 1 282 ? -30.332 25.586 -64.103 1.00 30.86 282 GLN A C 1
ATOM 2120 O O . GLN A 1 282 ? -31.098 24.777 -64.611 1.00 30.86 282 GLN A O 1
ATOM 2125 N N . ALA A 1 283 ? -30.558 26.120 -62.891 1.00 34.06 283 ALA A N 1
ATOM 2126 C CA . ALA A 1 283 ? -31.896 26.490 -62.411 1.00 34.06 283 ALA A CA 1
ATOM 2127 C C . ALA A 1 283 ? -31.837 27.515 -61.253 1.00 34.06 283 ALA A C 1
ATOM 2129 O O . ALA A 1 283 ? -31.522 27.191 -60.115 1.00 34.06 283 ALA A O 1
ATOM 2130 N N . LYS A 1 284 ? -32.120 28.769 -61.628 1.00 36.81 284 LYS A N 1
ATOM 2131 C CA . LYS A 1 284 ? -32.951 29.802 -60.978 1.00 36.81 284 LYS A CA 1
ATOM 2132 C C . LYS A 1 284 ? -33.104 29.850 -59.447 1.00 36.81 284 LYS A C 1
ATOM 2134 O O . LYS A 1 284 ? -33.716 28.998 -58.815 1.00 36.81 284 LYS A O 1
ATOM 2139 N N . VAL A 1 285 ? -32.698 31.015 -58.943 1.00 36.34 285 VAL A N 1
ATOM 2140 C CA . VAL A 1 285 ? -33.110 31.686 -57.704 1.00 36.34 285 VAL A CA 1
ATOM 2141 C C . VAL A 1 285 ? -34.631 31.903 -57.677 1.00 36.34 285 VAL A C 1
ATOM 2143 O O . VAL A 1 285 ? -35.183 32.489 -58.608 1.00 36.34 285 VAL A O 1
ATOM 2146 N N . THR A 1 286 ? -35.287 31.504 -56.586 1.00 35.81 286 THR A N 1
ATOM 2147 C CA . THR A 1 286 ? -36.611 32.008 -56.184 1.00 35.81 286 THR A CA 1
ATOM 2148 C C . THR A 1 286 ? -36.605 32.322 -54.690 1.00 35.81 286 THR A C 1
ATOM 2150 O O . THR A 1 286 ? -36.489 31.426 -53.855 1.00 35.81 286 THR A O 1
ATOM 2153 N N . GLU A 1 287 ? -36.704 33.614 -54.388 1.00 42.06 287 GLU A N 1
ATOM 2154 C CA . GLU A 1 287 ? -37.082 34.208 -53.100 1.00 42.06 287 GLU A CA 1
ATOM 2155 C C . GLU A 1 287 ? -38.465 33.717 -52.637 1.00 42.06 287 GLU A C 1
ATOM 2157 O O . GLU A 1 287 ? -39.332 33.458 -53.475 1.00 42.06 287 GLU A O 1
ATOM 2162 N N . PRO A 1 288 ? -38.738 33.742 -51.322 1.00 45.19 288 PRO A N 1
ATOM 2163 C CA . PRO A 1 288 ? -40.078 34.072 -50.869 1.00 45.19 288 PRO A CA 1
ATOM 2164 C C . PRO A 1 288 ? -40.038 35.263 -49.905 1.00 45.19 288 PRO A C 1
ATOM 2166 O O . PRO A 1 288 ? -39.548 35.164 -48.781 1.00 45.19 288 PRO A O 1
ATOM 2169 N N . ALA A 1 289 ? -40.618 36.382 -50.340 1.00 37.59 289 ALA A N 1
ATOM 2170 C CA . ALA A 1 289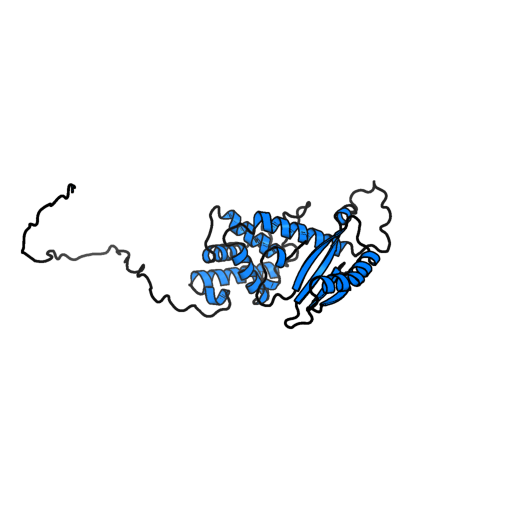 ? -41.112 37.421 -49.450 1.00 37.59 289 ALA A CA 1
ATOM 2171 C C . ALA A 1 289 ? -42.620 37.223 -49.237 1.00 37.59 289 ALA A C 1
ATOM 2173 O O . ALA A 1 289 ? -43.380 36.950 -50.162 1.00 37.59 289 ALA A O 1
ATOM 2174 N N . ALA A 1 290 ? -43.015 37.338 -47.976 1.00 36.09 290 ALA A N 1
ATOM 2175 C CA . ALA A 1 290 ? -44.360 37.188 -47.449 1.00 36.09 290 ALA A CA 1
ATOM 2176 C C . ALA A 1 290 ? -45.386 38.182 -48.028 1.00 36.09 290 ALA A C 1
ATOM 2178 O O . ALA A 1 290 ? -45.043 39.335 -48.284 1.00 36.09 290 ALA A O 1
ATOM 2179 N N . LYS A 1 291 ? -46.671 37.797 -48.043 1.00 38.31 291 LYS A N 1
ATOM 2180 C CA . LYS A 1 291 ? -47.705 38.265 -47.086 1.00 38.31 291 LYS A CA 1
ATOM 2181 C C . LYS A 1 291 ? -49.120 37.910 -47.570 1.00 38.31 291 LYS A C 1
ATOM 2183 O O . LYS A 1 291 ? -49.441 38.229 -48.706 1.00 38.31 291 LYS A O 1
ATOM 2188 N N . ALA A 1 292 ? -49.932 37.439 -46.613 1.00 35.81 292 ALA A N 1
ATOM 2189 C CA . ALA A 1 292 ? -51.393 37.262 -46.648 1.00 35.81 292 ALA A CA 1
ATOM 2190 C C . ALA A 1 292 ? -51.942 36.188 -47.601 1.00 35.81 292 ALA A C 1
ATOM 2192 O O . ALA A 1 292 ? -51.603 36.195 -48.801 1.00 35.81 292 ALA A O 1
#

Sequence (292 aa):
MRVGVLAKGLLLAGDLTVGLVVMCSEKPGRTLLARVAALLPKHLAAVAPDDKYEVRASPQDAAVLLTSTGEPKVTVWVTLTSPVMRDTAPTDASNASAKDPPDVLGRQKCLDALAALRHAKWFQARASSLQSCVMVIRILRDLCQRVPTWSTLNAWALELLVEKVLSSAGQPMPPGDALRRVLEAVAGGILLPGSPGLVDPCEREPVDALAGLTDQAREDITASAQHALRLVAFRQIHKVLGMDPLPPPKFARNLMNRKRRRDGEANEAEGADGKKDKKEEQAKVTEPAAKA

Radius of gyration: 30.72 Å; chains: 1; bounding box: 76×53×106 Å